Protein AF-A0A0W0GDR1-F1 (afdb_monomer)

Foldseek 3Di:
DDPPPPPVDQQDDDVVLVVLLQDDQPVDVDLDLVSVVSLVVSLVSLVVLLVCQPPDDLRNLVSHLVVCVVVVSCLPRLPVSLCVLQVLVVPDVRGDDCPPPQLCDDDPVPQDGSDSCRSNSSSSVSVLSCLQSPVVSVLVSLVPDPPPRSSVSLLVVQLVRRLLVVLVVLLVVCVDPVLCVLQDDPFWDWDADSVQSKIKIWGDDPNDIFIKMWGDDSNPPNDAIDIDGDDDDPDDPLLVVLLVVLLSCQCPVRVHGNSSSSSLSVVQVVVVVVVQAQAPQSSTQADSVPRDGQPQAAPPPRHTHDPVSLVVCCVVVVACADPPPRHHSPD

Mean predicted aligned error: 7.21 Å

Secondary structure (DSSP, 8-state):
--------------HHHHHHHT------S---HHHHHHHHHHHHHHHHHHHTTTT--HHHHHHHHHHHHHTTHIIIIIHHHHHHHHTGGG-TTTS---TTS-SS---GGG--TT-SSHHHHHHHHHHHHHHHH-HHHHHHHHHS-S-HHHHHHHHHHHHHHTHHHHHHHHHHHHTSHHHHHHH-SSSEEEEEETTTTEEEEEEEETTEEEEEEEE--TTTTSSPPEEEEEE--SS-HHHHHHHHHHHHHHHHHTT--HHHHHHHHHHHHHHHHTTPPPBTTT--SS-TTT-----EE-TTT--EE-HHHHHHHHHHHT--B-TTT--BS--

pLDDT: mean 89.12, std 11.05, range [34.66, 98.56]

Sequence (331 aa):
AGVDTEDKFKAELPPELVVILQQNLNIGYSEEAEQEQPVFGYLLGWMLLFDLFIDTSLKVRSAYVDQLRNLEIISTHFIPTILGLLGVDRGIPKAFKLDVWAVEEYYVPFYEPGTSFSLRVLAGHLYYRALLTIPSIIYSWVLDCKDRQLSSAIGTYTSSYFSPVIIKAELAHVKSPEAISELADDNLTIKVASSVNEVAAAYLVDEHQLEIKIKIPNDWPLHRIEIRDVKRVGVDENRWRAWILAVQQTMWAQNGRIVDGLALFKKNVTLHFEGQVECAICYSIISVMDGSLPKKRCRTCKNRFHAACLYRWINTSHSSSCPLCRSDILH

Nearest PDB structures (foldseek):
  8aaf-assembly1_e  TM=7.241E-01  e=4.197E-19  Saccharomyces cerevisiae
  3j92-assembly1_z  TM=9.101E-01  e=1.150E-04  Homo sapiens
  2yz0-assembly1_A  TM=6.746E-01  e=5.624E-01  Saccharomyces cerevisiae
  6r8f-assembly1_G  TM=4.520E-01  e=3.817E+00  Homo sapiens

Structure (mmCIF, N/CA/C/O backbone):
data_AF-A0A0W0GDR1-F1
#
_entry.id   AF-A0A0W0GDR1-F1
#
loop_
_atom_site.group_PDB
_atom_site.id
_atom_site.type_symbol
_atom_site.label_atom_id
_atom_site.label_alt_id
_atom_site.label_comp_id
_atom_site.label_asym_id
_atom_site.label_entity_id
_atom_site.label_seq_id
_atom_site.pdbx_PDB_ins_code
_atom_site.Cartn_x
_atom_site.Cartn_y
_atom_site.Cartn_z
_atom_site.occupancy
_atom_site.B_iso_or_equiv
_atom_site.auth_seq_id
_atom_site.auth_comp_id
_atom_site.auth_asym_id
_atom_site.auth_atom_id
_atom_site.pdbx_PDB_model_num
ATOM 1 N N . ALA A 1 1 ? 25.574 9.028 36.042 1.00 34.66 1 ALA A N 1
ATOM 2 C CA . ALA A 1 1 ? 25.803 9.479 34.660 1.00 34.66 1 ALA A CA 1
ATOM 3 C C . ALA A 1 1 ? 24.811 8.738 33.782 1.00 34.66 1 ALA A C 1
ATOM 5 O O . ALA A 1 1 ? 24.962 7.536 33.604 1.00 34.66 1 ALA A O 1
ATOM 6 N N . GLY A 1 2 ? 23.722 9.403 33.388 1.00 37.50 2 GLY A N 1
ATOM 7 C CA . GLY A 1 2 ? 22.811 8.852 32.389 1.00 37.50 2 GLY A CA 1
ATOM 8 C C . GLY A 1 2 ? 23.534 8.875 31.052 1.00 37.50 2 GLY A C 1
ATOM 9 O O . GLY A 1 2 ? 24.092 9.905 30.688 1.00 37.50 2 GLY A O 1
ATOM 10 N N . VAL A 1 3 ? 23.615 7.731 30.384 1.00 36.88 3 VAL A N 1
ATOM 11 C CA . VAL A 1 3 ? 24.110 7.679 29.012 1.00 36.88 3 VAL A CA 1
ATOM 12 C C . VAL A 1 3 ? 22.972 8.201 28.143 1.00 36.88 3 VAL A C 1
ATOM 14 O O . VAL A 1 3 ? 21.966 7.510 27.971 1.00 36.88 3 VAL A O 1
ATOM 17 N N . ASP A 1 4 ? 23.113 9.436 27.662 1.00 40.75 4 ASP A N 1
ATOM 18 C CA . ASP A 1 4 ? 22.315 9.969 26.561 1.00 40.75 4 ASP A CA 1
ATOM 19 C C . ASP A 1 4 ? 22.485 9.024 25.369 1.00 40.75 4 ASP A C 1
ATOM 21 O O . ASP A 1 4 ? 23.504 9.016 24.687 1.00 40.75 4 ASP A O 1
ATOM 25 N N . THR A 1 5 ? 21.488 8.175 25.146 1.00 45.16 5 THR A N 1
ATOM 26 C CA . THR A 1 5 ? 21.379 7.315 23.961 1.00 45.16 5 THR A CA 1
ATOM 27 C C . THR A 1 5 ? 20.474 7.988 22.929 1.00 45.16 5 THR A C 1
ATOM 29 O O . THR A 1 5 ? 19.572 7.374 22.368 1.00 45.16 5 THR A O 1
ATOM 32 N N . GLU A 1 6 ? 20.708 9.280 22.678 1.00 45.03 6 GLU A N 1
ATOM 33 C CA . GLU A 1 6 ? 20.099 10.034 21.575 1.00 45.03 6 GLU A CA 1
ATOM 34 C C . GLU A 1 6 ? 21.080 10.237 20.411 1.00 45.03 6 GLU A C 1
ATOM 36 O O . GLU A 1 6 ? 21.079 11.279 19.752 1.00 45.03 6 GLU A O 1
ATOM 41 N N . ASP A 1 7 ? 21.877 9.224 20.070 1.00 46.00 7 ASP A N 1
ATOM 42 C CA . ASP A 1 7 ? 22.363 9.168 18.694 1.00 46.00 7 ASP A CA 1
ATOM 43 C C . ASP A 1 7 ? 21.137 8.958 17.800 1.00 46.00 7 ASP A C 1
ATOM 45 O O . ASP A 1 7 ? 20.547 7.874 17.731 1.00 46.00 7 ASP A O 1
ATOM 49 N N . LYS A 1 8 ? 20.692 10.043 17.155 1.00 60.47 8 LYS A N 1
ATOM 50 C CA . LYS A 1 8 ? 19.63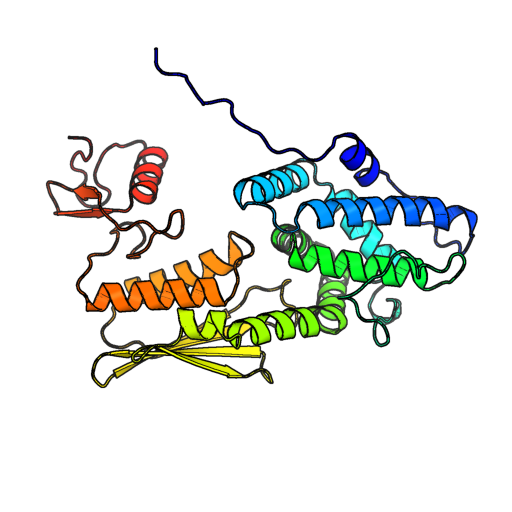7 10.032 16.139 1.00 60.47 8 LYS A CA 1
ATOM 51 C C . LYS A 1 8 ? 20.128 9.201 14.960 1.00 60.47 8 LYS A C 1
ATOM 53 O O . LYS A 1 8 ? 20.607 9.739 13.968 1.00 60.47 8 LYS A O 1
ATOM 58 N N . PHE A 1 9 ? 19.993 7.883 15.067 1.00 69.12 9 PHE A N 1
ATOM 59 C CA . PHE A 1 9 ? 20.222 6.973 13.959 1.00 69.12 9 PHE A CA 1
ATOM 60 C C . PHE A 1 9 ? 19.295 7.377 12.811 1.00 69.12 9 PHE A C 1
ATOM 62 O O . PHE A 1 9 ? 18.070 7.210 12.893 1.00 69.12 9 PHE A O 1
ATOM 69 N N . LYS A 1 10 ? 19.893 7.959 11.773 1.00 79.00 10 LYS A N 1
ATOM 70 C CA . LYS A 1 10 ? 19.235 8.324 10.528 1.00 79.00 10 LYS A CA 1
ATOM 71 C C . LYS A 1 10 ? 19.599 7.250 9.518 1.00 79.00 10 LYS A C 1
ATOM 73 O O . LYS A 1 10 ? 20.745 7.158 9.094 1.00 79.00 10 LYS A O 1
ATOM 78 N N . ALA A 1 11 ? 18.637 6.393 9.203 1.00 89.06 11 ALA A N 1
ATOM 79 C CA . ALA A 1 11 ? 18.841 5.404 8.164 1.00 89.06 11 ALA A CA 1
ATOM 80 C C . ALA A 1 11 ? 18.825 6.110 6.805 1.00 89.06 11 ALA A C 1
ATOM 82 O O . ALA A 1 11 ? 17.851 6.786 6.478 1.00 89.06 11 ALA A O 1
ATOM 83 N N . GLU A 1 12 ? 19.900 5.965 6.041 1.00 93.81 12 GLU A N 1
ATOM 84 C CA . GLU A 1 12 ? 20.046 6.544 4.707 1.00 93.81 12 GLU A CA 1
ATOM 85 C C . GLU A 1 12 ? 20.428 5.447 3.711 1.00 93.81 12 GLU A C 1
ATOM 87 O O . GLU A 1 12 ? 21.040 4.438 4.073 1.00 93.81 12 GLU A O 1
ATOM 92 N N . LEU A 1 13 ? 20.013 5.628 2.461 1.00 95.19 13 LEU A N 1
ATOM 93 C CA . LEU A 1 13 ? 20.427 4.794 1.343 1.00 95.19 13 LEU A CA 1
ATOM 94 C C . LEU A 1 13 ? 21.937 4.956 1.105 1.00 95.19 13 LEU A C 1
ATOM 96 O O . LEU A 1 13 ? 22.440 6.078 1.233 1.00 95.19 13 LEU A O 1
ATOM 100 N N . PRO A 1 14 ? 22.653 3.885 0.710 1.00 95.81 14 PRO A N 1
ATOM 101 C CA . PRO A 1 14 ? 24.064 3.978 0.351 1.00 95.81 14 PRO A CA 1
ATOM 102 C C . PRO A 1 14 ? 24.299 5.059 -0.721 1.00 95.81 14 PRO A C 1
ATOM 104 O O . PRO A 1 14 ? 23.586 5.068 -1.731 1.00 95.81 14 PRO A O 1
ATOM 107 N N . PRO A 1 15 ? 25.268 5.974 -0.541 1.00 95.19 15 PRO A N 1
ATOM 108 C CA . PRO A 1 15 ? 25.456 7.105 -1.447 1.00 95.19 15 PRO A CA 1
ATOM 109 C C . PRO A 1 15 ? 25.828 6.662 -2.866 1.00 95.19 15 PRO A C 1
ATOM 111 O O . PRO A 1 15 ? 25.359 7.255 -3.834 1.00 95.19 15 PRO A O 1
ATOM 114 N N . GLU A 1 16 ? 26.596 5.584 -3.012 1.00 96.00 16 GLU A N 1
ATOM 115 C CA . GLU A 1 16 ? 26.957 5.010 -4.311 1.00 96.00 16 GLU A CA 1
ATOM 116 C C . GLU A 1 16 ? 25.717 4.516 -5.061 1.00 96.00 16 GLU A C 1
ATOM 118 O O . GLU A 1 16 ? 25.590 4.727 -6.267 1.00 96.00 16 GLU A O 1
ATOM 123 N N . LEU A 1 17 ? 24.768 3.911 -4.337 1.00 96.81 17 LEU A N 1
ATOM 124 C CA . LEU A 1 17 ? 23.496 3.486 -4.910 1.00 96.81 17 LEU A CA 1
ATOM 125 C C . LEU A 1 17 ? 22.688 4.700 -5.371 1.00 96.81 17 LEU A C 1
ATOM 127 O O . LEU A 1 17 ? 22.186 4.701 -6.489 1.00 96.81 17 LEU A O 1
ATOM 131 N N . VAL A 1 18 ? 22.607 5.758 -4.559 1.00 96.44 18 VAL A N 1
ATOM 132 C CA . VAL A 1 18 ? 21.905 6.997 -4.935 1.00 96.44 18 VAL A CA 1
ATOM 133 C C . VAL A 1 18 ? 22.470 7.585 -6.232 1.00 96.44 18 VAL A C 1
ATOM 135 O O . VAL A 1 18 ? 21.692 7.944 -7.115 1.00 96.44 18 VAL A O 1
ATOM 138 N N . VAL A 1 19 ? 23.799 7.608 -6.392 1.00 95.75 19 VAL A N 1
ATOM 139 C CA . VAL A 1 19 ? 24.446 8.070 -7.632 1.00 95.75 19 VAL A CA 1
ATOM 140 C C . VAL A 1 19 ? 24.027 7.222 -8.835 1.00 95.75 19 VAL A C 1
ATOM 142 O O . VAL A 1 19 ? 23.734 7.783 -9.889 1.00 95.75 19 VAL A O 1
ATOM 145 N N . ILE A 1 20 ? 23.959 5.892 -8.697 1.00 95.31 20 ILE A N 1
ATOM 146 C CA . ILE A 1 20 ? 23.496 4.996 -9.773 1.00 95.31 20 ILE A CA 1
ATOM 147 C C . ILE A 1 20 ? 22.037 5.296 -10.141 1.00 95.31 20 ILE A C 1
ATOM 149 O O . ILE A 1 20 ? 21.714 5.433 -11.319 1.00 95.31 20 ILE A O 1
ATOM 153 N N . LEU A 1 21 ? 21.156 5.449 -9.150 1.00 95.69 21 LEU A N 1
ATOM 154 C CA . LEU A 1 21 ? 19.720 5.664 -9.370 1.00 95.69 21 LEU A CA 1
ATOM 155 C C . LEU A 1 21 ? 19.399 7.009 -10.044 1.00 95.69 21 LEU A C 1
ATOM 157 O O . LEU A 1 21 ? 18.357 7.140 -10.688 1.00 95.69 21 LEU A O 1
ATOM 161 N N . GLN A 1 22 ? 20.292 7.993 -9.912 1.00 95.06 22 GLN A N 1
ATOM 162 C CA . GLN A 1 22 ? 20.177 9.324 -10.517 1.00 95.06 22 GLN A CA 1
ATOM 163 C C . GLN A 1 22 ? 20.790 9.426 -11.922 1.00 95.06 22 GLN A C 1
ATOM 165 O O . GLN A 1 22 ? 20.798 10.504 -12.523 1.00 95.06 22 GLN A O 1
ATOM 170 N N . GLN A 1 23 ? 21.311 8.327 -12.469 1.00 89.81 23 GLN A N 1
ATOM 171 C CA . GLN A 1 23 ? 21.821 8.320 -13.835 1.00 89.81 23 GLN A CA 1
ATOM 172 C C . GLN A 1 23 ? 20.689 8.576 -14.836 1.00 89.81 23 GLN A C 1
ATOM 174 O O . GLN A 1 23 ? 19.632 7.946 -14.793 1.00 89.81 23 GLN A O 1
ATOM 179 N N . ASN A 1 24 ? 20.933 9.491 -15.775 1.00 80.50 24 ASN A N 1
ATOM 180 C CA . ASN A 1 24 ? 20.057 9.704 -16.919 1.00 80.50 24 ASN A CA 1
ATOM 181 C C . ASN A 1 24 ? 20.526 8.807 -18.057 1.00 80.50 24 ASN A C 1
ATOM 183 O O . ASN A 1 24 ? 21.509 9.107 -18.735 1.00 80.50 24 ASN A O 1
ATOM 187 N N . LEU A 1 25 ? 19.824 7.698 -18.255 1.00 75.19 25 LEU A N 1
ATOM 188 C CA . LEU A 1 25 ? 20.061 6.845 -19.405 1.00 75.19 25 LEU A CA 1
ATOM 189 C C . LEU A 1 25 ? 19.409 7.475 -20.629 1.00 75.19 25 LEU A C 1
ATOM 191 O O . LEU A 1 25 ? 18.211 7.758 -20.634 1.00 75.19 25 LEU A O 1
ATOM 195 N N . ASN A 1 26 ? 20.195 7.672 -21.685 1.00 66.62 26 ASN A N 1
ATOM 196 C CA . ASN A 1 26 ? 19.631 7.939 -22.996 1.00 66.62 26 ASN A CA 1
ATOM 197 C C . ASN A 1 26 ? 19.077 6.614 -23.518 1.00 66.62 26 ASN A C 1
ATOM 199 O O . ASN A 1 26 ? 19.798 5.844 -24.145 1.00 66.62 26 ASN A O 1
ATOM 203 N N . ILE A 1 27 ? 17.819 6.324 -23.191 1.00 64.06 27 ILE A N 1
ATOM 204 C CA . ILE A 1 27 ? 17.091 5.173 -23.727 1.00 64.06 27 ILE A CA 1
ATOM 205 C C . ILE A 1 27 ? 16.712 5.544 -25.165 1.00 64.06 27 ILE A C 1
ATOM 207 O O . ILE A 1 27 ? 15.558 5.835 -25.484 1.00 64.06 27 ILE A O 1
ATOM 211 N N . GLY A 1 28 ? 17.728 5.644 -26.023 1.00 54.16 28 GLY A N 1
ATOM 212 C CA . GLY A 1 28 ? 17.543 5.746 -27.455 1.00 54.16 28 GLY A CA 1
ATOM 213 C C . GLY A 1 28 ? 16.800 4.499 -27.906 1.00 54.16 28 GLY A C 1
ATOM 214 O O . GLY A 1 28 ? 17.076 3.392 -27.459 1.00 54.16 28 GLY A O 1
ATOM 215 N N . TYR A 1 29 ? 15.817 4.663 -28.782 1.00 51.50 29 TYR A N 1
ATOM 216 C CA . TYR A 1 29 ? 15.018 3.547 -29.292 1.00 51.50 29 TYR A CA 1
ATOM 217 C C . TYR A 1 29 ? 15.816 2.581 -30.191 1.00 51.50 29 TYR A C 1
ATOM 219 O O . TYR A 1 29 ? 15.197 1.760 -30.868 1.00 51.50 29 TYR A O 1
ATOM 227 N N . SER A 1 30 ? 17.147 2.703 -30.264 1.00 47.81 30 SER A N 1
ATOM 228 C CA . SER A 1 30 ? 17.973 1.813 -31.066 1.00 47.81 30 SER A CA 1
ATOM 229 C C . SER A 1 30 ? 18.121 0.476 -30.344 1.00 47.81 30 SER A C 1
ATOM 231 O O . SER A 1 30 ? 18.534 0.401 -29.192 1.00 47.81 30 SER A O 1
ATOM 233 N N . GLU A 1 31 ? 17.772 -0.602 -31.044 1.00 50.09 31 GLU A N 1
ATOM 234 C CA . GLU A 1 31 ? 17.992 -2.003 -30.653 1.00 50.09 31 GLU A CA 1
ATOM 235 C C . GLU A 1 31 ? 19.491 -2.369 -30.695 1.00 50.09 31 GLU A C 1
ATOM 237 O O . GLU A 1 31 ? 19.881 -3.472 -31.071 1.00 50.09 31 GLU A O 1
ATOM 242 N N . GLU A 1 32 ? 20.359 -1.411 -30.384 1.00 55.34 32 GLU A N 1
ATOM 243 C CA . GLU A 1 32 ? 21.800 -1.579 -30.412 1.00 55.34 32 GLU A CA 1
ATOM 244 C C . GLU A 1 32 ? 22.239 -2.195 -29.086 1.00 55.34 32 GLU A C 1
ATOM 246 O O . GLU A 1 32 ? 22.087 -1.598 -28.018 1.00 55.34 32 GLU A O 1
ATOM 251 N N . ALA A 1 33 ? 22.829 -3.389 -29.164 1.00 57.94 33 ALA A N 1
ATOM 252 C CA . ALA A 1 33 ? 23.337 -4.146 -28.018 1.00 57.94 33 ALA A CA 1
ATOM 253 C C . ALA A 1 33 ? 24.298 -3.339 -27.113 1.00 57.94 33 ALA A C 1
ATOM 255 O O . ALA A 1 33 ? 24.448 -3.649 -25.932 1.00 57.94 33 ALA A O 1
ATOM 256 N N . GLU A 1 34 ? 24.925 -2.277 -27.635 1.00 59.19 34 GLU A N 1
ATOM 257 C CA . GLU A 1 34 ? 25.829 -1.391 -26.890 1.00 59.19 34 GLU A CA 1
ATOM 258 C C . GLU A 1 34 ? 25.114 -0.535 -25.828 1.00 59.19 34 GLU A C 1
ATOM 260 O O . GLU A 1 34 ? 25.715 -0.207 -24.804 1.00 59.19 34 GLU A O 1
ATOM 265 N N . GLN A 1 35 ? 23.828 -0.211 -26.013 1.00 70.56 35 GLN A N 1
ATOM 266 C CA . GLN A 1 35 ? 23.042 0.548 -25.025 1.00 70.56 35 GLN A CA 1
ATOM 267 C C . GLN A 1 35 ? 22.390 -0.354 -23.968 1.00 70.56 35 GLN A C 1
ATOM 269 O O . GLN A 1 35 ? 21.931 0.132 -22.935 1.00 70.56 35 GLN A O 1
ATOM 274 N N . GLU A 1 36 ? 22.379 -1.670 -24.179 1.00 79.81 36 GLU A N 1
ATOM 275 C CA . GLU A 1 36 ? 21.681 -2.617 -23.311 1.00 79.81 36 GLU A CA 1
ATOM 276 C C . GLU A 1 36 ? 22.390 -2.821 -21.964 1.00 79.81 36 GLU A C 1
ATOM 278 O O . GLU A 1 36 ? 21.747 -2.795 -20.914 1.00 79.81 36 GLU A O 1
ATOM 283 N N . GLN A 1 37 ? 23.719 -2.979 -21.967 1.00 84.19 37 GLN A N 1
ATOM 284 C CA . GLN A 1 37 ? 24.482 -3.255 -20.742 1.00 84.19 37 GLN A CA 1
ATOM 285 C C . GLN A 1 37 ? 24.398 -2.126 -19.696 1.00 84.19 37 GLN A C 1
ATOM 287 O O . GLN A 1 37 ? 24.152 -2.437 -18.525 1.00 84.19 37 GLN A O 1
ATOM 292 N N . PRO A 1 38 ? 24.545 -0.831 -20.058 1.00 88.12 38 PRO A N 1
ATOM 293 C CA . PRO A 1 38 ? 24.356 0.263 -19.104 1.00 88.12 38 PRO A CA 1
ATOM 294 C C . PRO A 1 38 ? 22.939 0.304 -18.521 1.00 88.12 38 PRO A C 1
ATOM 296 O O . PRO A 1 38 ? 22.773 0.530 -17.322 1.00 88.12 38 PRO A O 1
ATOM 299 N N . VAL A 1 39 ? 21.917 0.037 -19.346 1.00 90.94 39 VAL A N 1
ATOM 300 C CA . VAL A 1 39 ? 20.517 0.004 -18.898 1.00 90.94 39 VAL A CA 1
ATOM 301 C C . VAL A 1 39 ? 20.292 -1.164 -17.942 1.00 90.94 39 VAL A C 1
ATOM 303 O O . VAL A 1 39 ? 19.697 -0.978 -16.884 1.00 90.94 39 VAL A O 1
ATOM 306 N N . PHE A 1 40 ? 20.809 -2.353 -18.253 1.00 93.38 40 PHE A N 1
ATOM 307 C CA . PHE A 1 40 ? 20.710 -3.507 -17.365 1.00 93.38 40 PHE A CA 1
ATOM 308 C C . PHE A 1 40 ? 21.355 -3.232 -16.000 1.00 93.38 40 PHE A C 1
ATOM 310 O O . PHE A 1 40 ? 20.712 -3.431 -14.970 1.00 93.38 40 PHE A O 1
ATOM 317 N N . GLY A 1 41 ? 22.580 -2.694 -15.976 1.00 93.62 41 GLY A N 1
ATOM 318 C CA . GLY A 1 41 ? 23.269 -2.328 -14.733 1.00 93.62 41 GLY A CA 1
ATOM 319 C C . GLY A 1 41 ? 22.495 -1.306 -13.893 1.00 93.62 41 GLY A C 1
ATOM 320 O O . GLY A 1 41 ? 22.382 -1.453 -12.676 1.00 93.62 41 GLY A O 1
ATOM 321 N N . TYR A 1 42 ? 21.889 -0.311 -14.538 1.00 94.56 42 TYR A N 1
ATOM 322 C CA . TYR A 1 42 ? 21.012 0.657 -13.879 1.00 94.56 42 TYR A CA 1
ATOM 323 C C . TYR A 1 42 ? 19.751 0.015 -13.280 1.00 94.56 42 TYR A C 1
ATOM 325 O O . TYR A 1 42 ? 19.394 0.294 -12.134 1.00 94.56 42 TYR A O 1
ATOM 333 N N . LEU A 1 43 ? 19.089 -0.883 -14.019 1.00 96.31 43 LEU A N 1
ATOM 334 C CA . LEU A 1 43 ? 17.918 -1.616 -13.529 1.00 96.31 43 LEU A CA 1
ATOM 335 C C . LEU A 1 43 ? 18.270 -2.537 -12.347 1.00 96.31 43 LEU A C 1
ATOM 337 O O . LEU A 1 43 ? 17.472 -2.669 -11.419 1.00 96.31 43 LEU A O 1
ATOM 341 N N . LEU A 1 44 ? 19.478 -3.111 -12.312 1.00 97.06 44 LEU A N 1
ATOM 342 C CA . LEU A 1 44 ? 19.973 -3.832 -11.132 1.00 97.06 44 LEU A CA 1
ATOM 343 C C . LEU A 1 44 ? 20.145 -2.912 -9.914 1.00 97.06 44 LEU A C 1
ATOM 345 O O . LEU A 1 44 ? 19.875 -3.341 -8.795 1.00 97.06 44 LEU A O 1
ATOM 349 N N . GLY A 1 45 ? 20.512 -1.642 -10.111 1.00 97.44 45 GLY A N 1
ATOM 350 C CA . GLY A 1 45 ? 20.499 -0.636 -9.044 1.00 97.44 45 GLY A CA 1
ATOM 351 C C . GLY A 1 45 ? 19.111 -0.482 -8.411 1.00 97.44 45 GLY A C 1
ATOM 352 O O . GLY A 1 45 ? 18.975 -0.497 -7.188 1.00 97.44 45 GLY A O 1
ATOM 353 N N . TRP A 1 46 ? 18.055 -0.426 -9.225 1.00 97.81 46 TRP A N 1
ATOM 354 C CA . TRP A 1 46 ? 16.676 -0.405 -8.720 1.00 97.81 46 TRP A CA 1
ATOM 355 C C . TRP A 1 46 ? 16.283 -1.692 -7.997 1.00 97.81 46 TRP A C 1
ATOM 357 O O . TRP A 1 46 ? 15.587 -1.628 -6.984 1.00 97.81 46 TRP A O 1
ATOM 367 N N . MET A 1 47 ? 16.758 -2.847 -8.471 1.00 97.44 47 MET A N 1
ATOM 368 C CA . MET A 1 47 ? 16.554 -4.119 -7.774 1.00 97.44 47 MET A CA 1
ATOM 369 C C . MET A 1 47 ? 17.152 -4.068 -6.364 1.00 97.44 47 MET A C 1
ATOM 371 O O . MET A 1 47 ? 16.445 -4.323 -5.392 1.00 97.44 47 MET A O 1
ATOM 375 N N . LEU A 1 48 ? 18.413 -3.631 -6.250 1.00 97.50 48 LEU A N 1
ATOM 376 C CA . LEU A 1 48 ? 19.099 -3.471 -4.966 1.00 97.50 48 LEU A CA 1
ATOM 377 C C . LEU A 1 48 ? 18.362 -2.496 -4.049 1.00 97.50 48 LEU A C 1
ATOM 379 O O . LEU A 1 48 ? 18.193 -2.785 -2.867 1.00 97.50 48 LEU A O 1
ATOM 383 N N . LEU A 1 49 ? 17.882 -1.364 -4.581 1.00 97.62 49 LEU A N 1
ATOM 384 C CA . LEU A 1 49 ? 17.070 -0.431 -3.802 1.00 97.62 49 LEU A CA 1
ATOM 385 C C . LEU A 1 49 ? 15.862 -1.141 -3.200 1.00 97.62 49 LEU A C 1
ATOM 387 O O . LEU A 1 49 ? 15.626 -1.010 -2.004 1.00 97.62 49 LEU A O 1
ATOM 391 N N . PHE A 1 50 ? 15.083 -1.863 -4.004 1.00 96.75 50 PHE A N 1
ATOM 392 C CA . PHE A 1 50 ? 13.899 -2.531 -3.483 1.00 96.75 50 PHE A CA 1
ATOM 393 C C . PHE A 1 50 ? 14.258 -3.668 -2.522 1.00 96.75 50 PHE A C 1
ATOM 395 O O . PHE A 1 50 ? 13.463 -3.954 -1.624 1.00 96.75 50 PHE A O 1
ATOM 402 N N . ASP A 1 51 ? 15.407 -4.329 -2.683 1.00 95.94 51 ASP A N 1
ATOM 403 C CA . ASP A 1 51 ? 15.869 -5.388 -1.777 1.00 95.94 51 ASP A CA 1
ATOM 404 C C . ASP A 1 51 ? 16.207 -4.841 -0.387 1.00 95.94 51 ASP A C 1
ATOM 406 O O . ASP A 1 51 ? 15.920 -5.495 0.613 1.00 95.94 51 ASP A O 1
ATOM 410 N N . LEU A 1 52 ? 16.676 -3.590 -0.293 1.00 95.62 52 LEU A N 1
ATOM 411 C CA . LEU A 1 52 ? 16.873 -2.902 0.991 1.00 95.62 52 LEU A CA 1
ATOM 412 C C . LEU A 1 52 ? 15.577 -2.710 1.797 1.00 95.62 52 LEU A C 1
ATOM 414 O O . LEU A 1 52 ? 15.661 -2.398 2.983 1.00 95.62 52 LEU A O 1
ATOM 418 N N . PHE A 1 53 ? 14.400 -2.870 1.177 1.00 93.56 53 PHE A N 1
ATOM 419 C CA . PHE A 1 53 ? 13.088 -2.794 1.835 1.00 93.56 53 PHE A CA 1
ATOM 420 C C . PHE A 1 53 ? 12.551 -4.148 2.337 1.00 93.56 53 PHE A C 1
ATOM 422 O O . PHE A 1 53 ? 11.480 -4.183 2.968 1.00 93.56 53 PHE A O 1
ATOM 429 N N . ILE A 1 54 ? 13.237 -5.252 2.030 1.00 92.12 54 ILE A N 1
ATOM 430 C CA . ILE A 1 54 ? 12.885 -6.591 2.511 1.00 92.12 54 ILE A CA 1
ATOM 431 C C . ILE A 1 54 ? 13.224 -6.675 4.005 1.00 92.12 54 ILE A C 1
ATOM 433 O O . ILE A 1 54 ? 14.300 -6.259 4.427 1.00 92.12 54 ILE A O 1
ATOM 437 N N . ASP A 1 55 ? 12.269 -7.150 4.810 1.00 88.44 55 ASP A N 1
ATOM 438 C CA . ASP A 1 55 ? 12.379 -7.339 6.269 1.00 88.44 55 ASP A CA 1
ATOM 439 C C . ASP A 1 55 ? 12.857 -6.114 7.072 1.00 88.44 55 ASP A C 1
ATOM 441 O O . ASP A 1 55 ? 13.304 -6.200 8.218 1.00 88.44 55 ASP A O 1
ATOM 445 N N . THR A 1 56 ? 12.726 -4.925 6.490 1.00 88.50 56 THR A N 1
ATOM 446 C CA . THR A 1 56 ? 13.169 -3.676 7.099 1.00 88.50 56 THR A CA 1
ATOM 447 C C . THR A 1 56 ? 12.165 -3.165 8.124 1.00 88.50 56 THR A C 1
ATOM 449 O O . THR A 1 56 ? 10.965 -3.072 7.845 1.00 88.50 56 THR A O 1
ATOM 452 N N . SER A 1 57 ? 12.660 -2.712 9.280 1.00 88.88 57 SER A N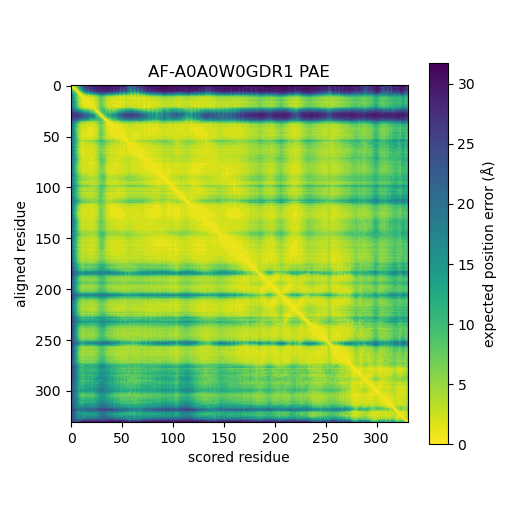 1
ATOM 453 C CA . SER A 1 57 ? 11.821 -2.039 10.280 1.00 88.88 57 SER A CA 1
ATOM 454 C C . SER A 1 57 ? 11.074 -0.831 9.697 1.00 88.88 57 SER A C 1
ATOM 456 O O . SER A 1 57 ? 11.589 -0.122 8.826 1.00 88.88 57 SER A O 1
ATOM 458 N N . LEU A 1 58 ? 9.888 -0.536 10.241 1.00 83.44 58 LEU A N 1
ATOM 459 C CA . LEU A 1 58 ? 9.069 0.607 9.822 1.00 83.44 58 LEU A CA 1
ATOM 460 C C . LEU A 1 58 ? 9.848 1.933 9.855 1.00 83.44 58 LEU A C 1
ATOM 462 O O . LEU A 1 58 ? 9.732 2.735 8.936 1.00 83.44 58 LEU A O 1
ATOM 466 N N . LYS A 1 59 ? 10.692 2.147 10.876 1.00 86.31 59 LYS A N 1
ATOM 467 C CA . LYS A 1 59 ? 11.500 3.371 11.016 1.00 86.31 59 LYS A CA 1
ATOM 468 C C . LYS A 1 59 ? 12.484 3.549 9.855 1.00 86.31 59 LYS A C 1
ATOM 470 O O . LYS A 1 59 ? 12.610 4.652 9.331 1.00 86.31 59 LYS A O 1
ATOM 475 N N . VAL A 1 60 ? 13.171 2.476 9.461 1.00 91.19 60 VAL A N 1
ATOM 476 C CA . VAL A 1 60 ? 14.134 2.502 8.348 1.00 91.19 60 VAL A CA 1
ATOM 477 C C . VAL A 1 60 ? 13.402 2.646 7.014 1.00 91.19 60 VAL A C 1
ATOM 479 O O . VAL A 1 60 ? 13.778 3.490 6.208 1.00 91.19 60 VAL A O 1
ATOM 482 N N . ARG A 1 61 ? 12.302 1.905 6.819 1.00 91.12 61 ARG A N 1
ATOM 483 C CA . ARG A 1 61 ? 11.441 2.019 5.632 1.00 91.12 61 ARG A CA 1
ATOM 484 C C . ARG A 1 61 ? 10.959 3.458 5.431 1.00 91.12 61 ARG A C 1
ATOM 486 O O . ARG A 1 61 ? 11.106 3.986 4.334 1.00 91.12 61 ARG A O 1
ATOM 493 N N . SER A 1 62 ? 10.439 4.106 6.476 1.00 88.94 62 SER A N 1
ATOM 494 C CA . SER A 1 62 ? 10.010 5.509 6.401 1.00 88.94 62 SER A CA 1
ATOM 495 C C . SER A 1 62 ? 11.163 6.442 6.038 1.00 88.94 62 SER A C 1
ATOM 497 O O . SER A 1 62 ? 11.000 7.280 5.160 1.00 88.94 62 SER A O 1
ATOM 499 N N . ALA A 1 63 ? 12.346 6.254 6.633 1.00 92.00 63 ALA A N 1
ATOM 500 C CA . ALA A 1 63 ? 13.513 7.076 6.320 1.00 92.00 63 ALA A CA 1
ATOM 501 C C . ALA A 1 63 ? 13.953 6.947 4.848 1.00 92.00 63 ALA A C 1
ATOM 503 O O . ALA A 1 63 ? 14.234 7.958 4.205 1.00 92.00 63 ALA A O 1
ATOM 504 N N . TYR A 1 64 ? 13.939 5.734 4.283 1.00 94.31 64 TYR A N 1
ATOM 505 C CA . TYR A 1 64 ? 14.224 5.520 2.860 1.00 94.31 64 TYR A CA 1
ATOM 506 C C . TYR A 1 64 ? 13.160 6.147 1.953 1.00 94.31 64 TYR A C 1
ATOM 508 O O . TYR A 1 64 ? 13.510 6.814 0.983 1.00 94.31 64 TYR A O 1
ATOM 516 N N . VAL A 1 65 ? 11.868 5.988 2.267 1.00 92.25 65 VAL A N 1
ATOM 517 C CA . VAL A 1 65 ? 10.774 6.627 1.507 1.00 92.25 65 VAL A CA 1
ATOM 518 C C . VAL A 1 65 ? 10.900 8.149 1.534 1.00 92.25 65 VAL A C 1
ATOM 520 O O . VAL A 1 65 ? 10.743 8.789 0.494 1.00 92.25 65 VAL A O 1
ATOM 523 N N . ASP A 1 66 ? 11.208 8.726 2.694 1.00 91.94 66 ASP A N 1
ATOM 524 C CA . ASP A 1 66 ? 11.398 10.167 2.848 1.00 91.94 66 ASP A CA 1
ATOM 525 C C . ASP A 1 66 ? 12.605 10.653 2.042 1.00 91.94 66 ASP A C 1
ATOM 527 O O . ASP A 1 66 ? 12.514 11.664 1.349 1.00 91.94 66 ASP A O 1
ATOM 531 N N . GLN A 1 67 ? 13.718 9.915 2.057 1.00 95.19 67 GLN A N 1
ATOM 532 C CA . GLN A 1 67 ? 14.887 10.239 1.240 1.00 95.19 67 GLN A CA 1
ATOM 533 C C . GLN A 1 67 ? 14.573 10.176 -0.262 1.00 95.19 67 GLN A C 1
ATOM 535 O O . GLN A 1 67 ? 14.888 11.121 -0.983 1.00 95.19 67 GLN A O 1
ATOM 540 N N . LEU A 1 68 ? 13.909 9.112 -0.732 1.00 94.94 68 LEU A N 1
ATOM 541 C CA . LEU A 1 68 ? 13.489 8.968 -2.132 1.00 94.94 68 LEU A CA 1
ATOM 542 C C . LEU A 1 68 ? 12.554 10.099 -2.573 1.00 94.94 68 LEU A C 1
ATOM 544 O O . LEU A 1 68 ? 12.669 10.586 -3.697 1.00 94.94 68 LEU A O 1
ATOM 548 N N . ARG A 1 69 ? 11.644 10.524 -1.688 1.00 92.81 69 ARG A N 1
ATOM 549 C CA . ARG A 1 69 ? 10.719 11.636 -1.932 1.00 92.81 69 ARG A CA 1
ATOM 550 C C . ARG A 1 69 ? 11.454 12.972 -2.002 1.00 92.81 69 ARG A C 1
ATOM 552 O O . ARG A 1 69 ? 11.229 13.718 -2.944 1.00 92.81 69 ARG A O 1
ATOM 559 N N . ASN A 1 70 ? 12.337 13.254 -1.045 1.00 94.31 70 ASN A N 1
ATOM 560 C CA . ASN A 1 70 ? 13.081 14.516 -0.973 1.00 94.31 70 ASN A CA 1
ATOM 561 C C . ASN A 1 70 ? 14.041 14.707 -2.152 1.00 94.31 70 ASN A C 1
ATOM 563 O O . ASN A 1 70 ? 14.278 15.834 -2.571 1.00 94.31 70 ASN A O 1
ATOM 567 N N . LEU A 1 71 ? 14.607 13.613 -2.664 1.00 95.50 71 LEU A N 1
ATOM 568 C CA . LEU A 1 71 ? 15.496 13.630 -3.826 1.00 95.50 71 LEU A CA 1
ATOM 569 C C . LEU A 1 71 ? 14.742 13.517 -5.163 1.00 95.50 71 LEU A C 1
ATOM 571 O O . LEU A 1 71 ? 15.378 13.533 -6.211 1.00 95.50 71 LEU A O 1
ATOM 575 N N . GLU A 1 72 ? 13.417 13.339 -5.129 1.00 94.75 72 GLU A N 1
ATOM 576 C CA . GLU A 1 72 ? 12.528 13.165 -6.289 1.00 94.75 72 GLU A CA 1
ATOM 577 C C . GLU A 1 72 ? 12.918 12.030 -7.262 1.00 94.75 72 GLU A C 1
ATOM 579 O O . GLU A 1 72 ? 12.366 11.938 -8.358 1.00 94.75 72 GLU A O 1
ATOM 584 N N . ILE A 1 73 ? 13.797 11.104 -6.850 1.00 94.69 73 ILE A N 1
ATOM 585 C CA . ILE A 1 73 ? 14.460 10.128 -7.742 1.00 94.69 73 ILE A CA 1
ATOM 586 C C . ILE A 1 73 ? 13.446 9.227 -8.460 1.00 94.69 73 ILE A C 1
ATOM 588 O O . ILE A 1 73 ? 13.618 8.870 -9.627 1.00 94.69 73 ILE A O 1
ATOM 592 N N . ILE A 1 74 ? 12.357 8.868 -7.777 1.00 95.12 74 ILE A N 1
ATOM 593 C CA . ILE A 1 74 ? 11.303 8.031 -8.360 1.00 95.12 74 ILE A CA 1
ATOM 594 C C . ILE A 1 74 ? 10.596 8.757 -9.509 1.00 95.12 74 ILE A C 1
ATOM 596 O O . ILE A 1 74 ? 10.370 8.177 -10.570 1.00 95.12 74 ILE A O 1
ATOM 600 N N . SER A 1 75 ? 10.261 10.028 -9.301 1.00 93.56 75 SER A N 1
ATOM 601 C CA . SER A 1 75 ? 9.513 10.839 -10.260 1.00 93.56 75 SER A CA 1
ATOM 602 C C . SER A 1 75 ? 10.361 11.231 -11.467 1.00 93.56 75 SER A C 1
ATOM 604 O O . SER A 1 75 ? 9.836 11.286 -12.579 1.00 93.56 75 SER A O 1
ATOM 606 N N . THR A 1 76 ? 11.648 11.515 -11.251 1.00 93.12 76 THR A N 1
ATOM 607 C CA . THR A 1 76 ? 12.559 12.031 -12.280 1.00 93.12 76 THR A CA 1
ATOM 608 C C . THR A 1 76 ? 13.271 10.935 -13.063 1.00 93.12 76 THR A C 1
ATOM 610 O O . THR A 1 76 ? 13.450 11.089 -14.268 1.00 93.12 76 THR A O 1
ATOM 613 N N . HIS A 1 77 ? 13.656 9.831 -12.415 1.00 94.38 77 HIS A N 1
ATOM 614 C CA . HIS A 1 77 ? 14.494 8.801 -13.037 1.00 94.38 77 HIS A CA 1
ATOM 615 C C . HIS A 1 77 ? 13.762 7.466 -13.201 1.00 94.38 77 HIS A C 1
ATOM 617 O O . HIS A 1 77 ? 13.748 6.912 -14.301 1.00 94.38 77 HIS A O 1
ATOM 623 N N . PHE A 1 78 ? 13.109 6.960 -12.149 1.00 96.00 78 PHE A N 1
ATOM 624 C CA . PHE A 1 78 ? 12.492 5.628 -12.188 1.00 96.00 78 PHE A CA 1
ATOM 625 C C . PHE A 1 78 ? 11.295 5.557 -13.137 1.00 96.00 78 PHE A C 1
ATOM 627 O O . PHE A 1 78 ? 11.315 4.797 -14.104 1.00 96.00 78 PHE A O 1
ATOM 634 N N . ILE A 1 79 ? 10.243 6.340 -12.869 1.00 95.25 79 ILE A N 1
ATOM 635 C CA . ILE A 1 79 ? 8.973 6.222 -13.594 1.00 95.25 79 ILE A CA 1
ATOM 636 C C . ILE A 1 79 ? 9.160 6.473 -15.099 1.00 95.25 79 ILE A C 1
ATOM 638 O O . ILE A 1 79 ? 8.731 5.617 -15.873 1.00 95.25 79 ILE A O 1
ATOM 642 N N . PRO A 1 80 ? 9.829 7.553 -15.554 1.00 93.00 80 PRO A N 1
ATOM 643 C CA . PRO A 1 80 ? 10.028 7.778 -16.986 1.00 93.00 80 PRO A CA 1
ATOM 644 C C . PRO A 1 80 ? 10.782 6.631 -17.672 1.00 93.00 80 PRO A C 1
ATOM 646 O O . PRO A 1 80 ? 10.370 6.181 -18.740 1.00 93.00 80 PRO A O 1
ATOM 649 N N . THR A 1 81 ? 11.831 6.101 -17.030 1.00 93.69 81 THR A N 1
ATOM 650 C CA . THR A 1 81 ? 12.622 4.975 -17.553 1.00 93.69 81 THR A CA 1
ATOM 651 C C . THR A 1 81 ? 11.772 3.717 -17.705 1.00 93.69 81 THR A C 1
ATOM 653 O O . THR A 1 81 ? 11.740 3.105 -18.773 1.00 93.69 81 THR A O 1
ATOM 656 N N . ILE A 1 82 ? 11.045 3.342 -16.652 1.00 96.00 82 ILE A N 1
ATOM 657 C CA . ILE A 1 82 ? 10.212 2.139 -16.643 1.00 96.00 82 ILE A CA 1
ATOM 658 C C . ILE A 1 82 ? 9.076 2.249 -17.664 1.00 96.00 82 ILE A C 1
ATOM 660 O O . ILE A 1 82 ? 8.856 1.316 -18.437 1.00 96.00 82 ILE A O 1
ATOM 664 N N . LEU A 1 83 ? 8.386 3.393 -17.729 1.00 95.12 83 LEU A N 1
ATOM 665 C CA . LEU A 1 83 ? 7.307 3.601 -18.697 1.00 95.12 83 LEU A CA 1
ATOM 666 C C . LEU A 1 83 ? 7.818 3.602 -20.142 1.00 95.12 83 LEU A C 1
ATOM 668 O O . LEU A 1 83 ? 7.147 3.029 -21.000 1.00 95.12 83 LEU A O 1
ATOM 672 N N . GLY A 1 84 ? 8.998 4.174 -20.401 1.00 93.38 84 GLY A N 1
ATOM 673 C CA . GLY A 1 84 ? 9.632 4.167 -21.721 1.00 93.38 84 GLY A CA 1
ATOM 674 C C . GLY A 1 84 ? 10.037 2.762 -22.179 1.00 93.38 84 GLY A C 1
ATOM 675 O O . GLY A 1 84 ? 9.704 2.353 -23.297 1.00 93.38 84 GLY A O 1
ATOM 676 N N . LEU A 1 85 ? 10.676 1.976 -21.298 1.00 93.69 85 LEU A N 1
ATOM 677 C CA . LEU A 1 85 ? 11.050 0.579 -21.572 1.00 93.69 85 LEU A CA 1
ATOM 678 C C . LEU A 1 85 ? 9.822 -0.286 -21.885 1.00 93.69 85 LEU A C 1
ATOM 680 O O . LEU A 1 85 ? 9.825 -1.055 -22.852 1.00 93.69 85 LEU A O 1
ATOM 684 N N . LEU A 1 86 ? 8.753 -0.111 -21.104 1.00 95.62 86 LEU A N 1
ATOM 685 C CA . LEU A 1 86 ? 7.478 -0.801 -21.292 1.00 95.62 86 LEU A CA 1
ATOM 686 C C . LEU A 1 86 ? 6.639 -0.213 -22.437 1.00 95.62 86 LEU A C 1
ATOM 688 O O . LEU A 1 86 ? 5.667 -0.834 -22.855 1.00 95.62 86 LEU A O 1
ATOM 692 N N . GLY A 1 87 ? 6.994 0.960 -22.967 1.00 94.56 87 GLY A N 1
ATOM 693 C CA . GLY A 1 87 ? 6.262 1.653 -24.030 1.00 94.56 87 GLY A CA 1
ATOM 694 C C . GLY A 1 87 ? 4.874 2.159 -23.632 1.00 94.56 87 GLY A C 1
ATOM 695 O O . GLY A 1 87 ? 4.045 2.406 -24.508 1.00 94.56 87 GLY A O 1
ATOM 696 N N . VAL A 1 88 ? 4.602 2.295 -22.332 1.00 95.94 88 VAL A N 1
ATOM 697 C CA . VAL A 1 88 ? 3.313 2.775 -21.799 1.00 95.94 88 VAL A CA 1
ATOM 698 C C . VAL A 1 88 ? 3.119 4.263 -22.097 1.00 95.94 88 VAL A C 1
ATOM 700 O O . VAL A 1 88 ? 2.005 4.699 -22.383 1.00 95.94 88 VAL A O 1
ATOM 703 N N . ASP A 1 89 ? 4.217 5.017 -22.119 1.00 93.56 89 ASP A N 1
ATOM 704 C CA . ASP A 1 89 ? 4.291 6.430 -22.504 1.00 93.56 89 ASP A CA 1
ATOM 705 C C . ASP A 1 89 ? 3.803 6.713 -23.937 1.00 93.56 89 ASP A C 1
ATOM 707 O O . ASP A 1 89 ? 3.356 7.813 -24.251 1.00 93.56 89 ASP A O 1
ATOM 711 N N . ARG A 1 90 ? 3.824 5.693 -24.801 1.00 93.12 90 ARG A N 1
ATOM 712 C CA . ARG A 1 90 ? 3.371 5.745 -26.200 1.00 93.12 90 ARG A CA 1
ATOM 713 C C . ARG A 1 90 ? 1.956 5.187 -26.401 1.00 93.12 90 ARG A C 1
ATOM 715 O O . ARG A 1 90 ? 1.500 5.073 -27.543 1.00 93.12 90 ARG A O 1
ATOM 722 N N . GLY A 1 91 ? 1.267 4.854 -25.309 1.00 93.81 91 GLY A N 1
ATOM 723 C CA . GLY A 1 91 ? -0.092 4.322 -25.279 1.00 93.81 91 GLY A CA 1
ATOM 724 C C . GLY A 1 91 ? -0.174 2.791 -25.297 1.00 93.81 91 GLY A C 1
ATOM 725 O O . GLY A 1 91 ? 0.687 2.091 -25.826 1.00 93.81 91 GLY A O 1
ATOM 726 N N . ILE A 1 92 ? -1.281 2.262 -24.765 1.00 96.62 92 ILE A N 1
ATOM 727 C CA . ILE A 1 92 ? -1.542 0.817 -24.594 1.00 96.62 92 ILE A CA 1
ATOM 728 C C . ILE A 1 92 ? -1.332 -0.050 -25.852 1.00 96.62 92 ILE A C 1
ATOM 730 O O . ILE A 1 92 ? -0.839 -1.174 -25.704 1.00 96.62 92 ILE A O 1
ATOM 734 N N . PRO A 1 93 ? -1.665 0.396 -27.081 1.00 95.56 93 PRO A N 1
ATOM 735 C CA . PRO A 1 93 ? -1.407 -0.405 -28.278 1.00 95.56 93 PRO A CA 1
ATOM 736 C C . PRO A 1 93 ? 0.083 -0.648 -28.556 1.00 95.56 93 PRO A C 1
ATOM 738 O O . PRO A 1 93 ? 0.422 -1.665 -29.149 1.00 95.56 93 PRO A O 1
ATOM 741 N N . LYS A 1 94 ? 0.962 0.271 -28.133 1.00 94.06 94 LYS A N 1
ATOM 742 C CA . LYS A 1 94 ? 2.421 0.182 -28.312 1.00 94.06 94 LYS A CA 1
ATOM 743 C C . LYS A 1 94 ? 3.145 -0.368 -27.081 1.00 94.06 94 LYS A C 1
ATOM 745 O O . LYS A 1 94 ? 4.338 -0.652 -27.167 1.00 94.06 94 LYS A O 1
ATOM 750 N N . ALA A 1 95 ? 2.440 -0.507 -25.960 1.00 96.50 95 ALA A N 1
ATOM 751 C CA . ALA A 1 95 ? 2.999 -1.048 -24.734 1.00 96.50 95 ALA A CA 1
ATOM 752 C C . ALA A 1 95 ? 3.350 -2.537 -24.891 1.00 96.50 95 ALA A C 1
ATOM 754 O O . ALA A 1 95 ? 2.592 -3.310 -25.490 1.00 96.50 95 ALA A O 1
ATOM 755 N N . PHE A 1 96 ? 4.488 -2.926 -24.318 1.00 96.38 96 PHE A N 1
ATOM 756 C CA . PHE A 1 96 ? 4.944 -4.308 -24.243 1.00 96.38 96 PHE A CA 1
ATOM 757 C C . PHE A 1 96 ? 3.909 -5.174 -23.521 1.00 96.38 96 PHE A C 1
ATOM 759 O O . PHE A 1 96 ? 3.269 -4.738 -22.571 1.00 96.38 96 PHE A O 1
ATOM 766 N N . LYS A 1 97 ? 3.705 -6.399 -23.997 1.00 96.75 97 LYS A N 1
ATOM 767 C CA . LYS A 1 97 ? 2.670 -7.297 -23.484 1.00 96.75 97 LYS A CA 1
ATOM 768 C C . LYS A 1 97 ? 3.289 -8.255 -22.475 1.00 96.75 97 LYS A C 1
ATOM 770 O O . LYS A 1 97 ? 4.155 -9.051 -22.831 1.00 96.75 97 LYS A O 1
ATOM 775 N N . LEU A 1 98 ? 2.862 -8.145 -21.217 1.00 96.62 98 LEU A N 1
ATOM 776 C CA . LEU A 1 98 ? 3.362 -8.968 -20.112 1.00 96.62 98 LEU A CA 1
ATOM 777 C C . LEU A 1 98 ? 2.583 -10.284 -19.938 1.00 96.62 98 LEU A C 1
ATOM 779 O O . LEU A 1 98 ? 2.869 -11.031 -19.017 1.00 96.62 98 LEU A O 1
ATOM 783 N N . ASP A 1 99 ? 1.641 -10.600 -20.830 1.00 93.56 99 ASP A N 1
ATOM 784 C CA . ASP A 1 99 ? 0.681 -11.710 -20.712 1.00 93.56 99 ASP A CA 1
ATOM 785 C C . ASP A 1 99 ? 1.308 -13.088 -20.425 1.00 93.56 99 ASP A C 1
ATOM 787 O O . ASP A 1 99 ? 0.693 -13.918 -19.761 1.00 93.56 99 ASP A O 1
ATOM 791 N N . VAL A 1 100 ? 2.519 -13.344 -20.926 1.00 94.44 100 VAL A N 1
ATOM 792 C CA . VAL A 1 100 ? 3.233 -14.626 -20.762 1.00 94.44 100 VAL A CA 1
ATOM 793 C C . VAL A 1 100 ? 4.289 -14.601 -19.652 1.00 94.44 100 VAL A C 1
ATOM 795 O O . VAL A 1 100 ? 4.997 -15.587 -19.463 1.00 94.44 100 VAL A O 1
ATOM 798 N N . TRP A 1 101 ? 4.415 -13.485 -18.932 1.00 95.00 101 TRP A N 1
ATOM 799 C CA . TRP A 1 101 ? 5.468 -13.247 -17.949 1.00 95.00 101 TRP A CA 1
ATOM 800 C C . TRP A 1 101 ? 4.869 -13.072 -16.553 1.00 95.00 101 TRP A C 1
ATOM 802 O O . TRP A 1 101 ? 4.000 -12.228 -16.343 1.00 95.00 101 TRP A O 1
ATOM 812 N N . ALA A 1 102 ? 5.371 -13.832 -15.580 1.00 94.56 102 ALA A N 1
ATOM 813 C CA . ALA A 1 102 ? 5.099 -13.562 -14.172 1.00 94.56 102 ALA A CA 1
ATOM 814 C C . ALA A 1 102 ? 5.849 -12.285 -13.768 1.00 94.56 102 ALA A C 1
ATOM 816 O O . ALA A 1 102 ? 7.073 -12.222 -13.868 1.00 94.56 102 ALA A O 1
ATOM 817 N N . VAL A 1 103 ? 5.125 -11.248 -13.348 1.00 96.75 103 VAL A N 1
ATOM 818 C CA . VAL A 1 103 ? 5.735 -9.971 -12.933 1.00 96.75 103 VAL A CA 1
ATOM 819 C C . VAL A 1 103 ? 6.235 -10.030 -11.492 1.00 96.75 103 VAL A C 1
ATOM 821 O O . VAL A 1 103 ? 7.080 -9.233 -11.095 1.00 96.75 103 VAL A O 1
ATOM 824 N N . GLU A 1 104 ? 5.722 -10.974 -10.708 1.00 95.69 104 GLU A N 1
ATOM 825 C CA . GLU A 1 104 ? 6.019 -11.170 -9.295 1.00 95.69 104 GLU A CA 1
ATOM 826 C C . GLU A 1 104 ? 7.340 -11.893 -9.022 1.00 95.69 104 GLU A C 1
ATOM 828 O O . GLU A 1 104 ? 7.899 -11.747 -7.935 1.00 95.69 104 GLU A O 1
ATOM 833 N N . GLU A 1 105 ? 7.866 -12.614 -10.010 1.00 93.94 105 GLU A N 1
ATOM 834 C CA . GLU A 1 105 ? 9.075 -13.424 -9.898 1.00 93.94 105 GLU A CA 1
ATOM 835 C C . GLU A 1 105 ? 10.075 -13.022 -10.977 1.00 93.94 105 GLU A C 1
ATOM 837 O O . GLU A 1 105 ? 9.740 -12.906 -12.154 1.00 93.94 105 GLU A O 1
ATOM 842 N N . TYR A 1 106 ? 11.328 -12.813 -10.578 1.00 95.81 106 TYR A N 1
ATOM 843 C CA . TYR A 1 106 ? 12.399 -12.512 -11.514 1.00 95.81 106 TYR A CA 1
ATOM 844 C C . TYR A 1 106 ? 13.725 -13.073 -11.016 1.00 95.81 106 TYR A C 1
ATOM 846 O O . TYR A 1 106 ? 14.108 -12.880 -9.862 1.00 95.81 106 TYR A O 1
ATOM 854 N N . TYR A 1 107 ? 14.459 -13.724 -11.915 1.00 95.25 107 TYR A N 1
ATOM 855 C CA . TYR A 1 107 ? 15.741 -14.345 -11.615 1.00 95.25 107 TYR A CA 1
ATOM 856 C C . TYR A 1 107 ? 16.814 -13.752 -12.523 1.00 95.25 107 TYR A C 1
ATOM 858 O O . TYR A 1 107 ? 16.880 -14.058 -13.711 1.00 95.25 107 TYR A O 1
ATOM 866 N N . VAL A 1 108 ? 17.690 -12.927 -11.942 1.00 94.69 108 VAL A N 1
ATOM 867 C CA . VAL A 1 108 ? 18.818 -12.293 -12.649 1.00 94.69 108 VAL A CA 1
ATOM 868 C C . VAL A 1 108 ? 19.676 -13.290 -13.449 1.00 94.69 108 VAL A C 1
ATOM 870 O O . VAL A 1 108 ? 20.044 -12.944 -14.570 1.00 94.69 108 VAL A O 1
ATOM 873 N N . PRO A 1 109 ? 19.956 -14.524 -12.971 1.00 94.75 109 PRO A N 1
ATOM 874 C CA . PRO A 1 109 ? 20.721 -15.502 -13.750 1.00 94.75 109 PRO A CA 1
ATOM 875 C C . PRO A 1 109 ? 20.082 -15.924 -15.080 1.00 94.75 109 PRO A C 1
ATOM 877 O O . PRO A 1 109 ? 20.787 -16.452 -15.933 1.00 94.75 109 PRO A O 1
ATOM 880 N N . PHE A 1 110 ? 18.774 -15.710 -15.259 1.00 92.62 110 PHE A N 1
ATOM 881 C CA . PHE A 1 110 ? 18.052 -16.007 -16.501 1.00 92.62 110 PHE A CA 1
ATOM 882 C C . PHE A 1 110 ? 17.888 -14.775 -17.404 1.00 92.62 110 PHE A C 1
ATOM 884 O O . PHE A 1 110 ? 17.091 -14.796 -18.338 1.00 92.62 110 PHE A O 1
ATOM 891 N N . TYR A 1 111 ? 18.619 -13.688 -17.139 1.00 93.00 111 TYR A N 1
ATOM 892 C CA . TYR A 1 111 ? 18.697 -12.571 -18.073 1.00 93.00 111 TYR A CA 1
ATOM 893 C C . TYR A 1 111 ? 19.430 -12.998 -19.352 1.00 93.00 111 TYR A C 1
ATOM 895 O O . TYR A 1 111 ? 20.558 -13.486 -19.285 1.00 93.00 111 TYR A O 1
ATOM 903 N N . GLU A 1 112 ? 18.808 -12.771 -20.511 1.00 89.88 112 GLU A N 1
ATOM 904 C CA . GLU A 1 112 ? 19.355 -13.108 -21.828 1.00 89.88 112 GLU A CA 1
ATOM 905 C C . GLU A 1 112 ? 19.705 -11.826 -22.603 1.00 89.88 112 GLU A C 1
ATOM 907 O O . GLU A 1 112 ? 18.807 -11.160 -23.130 1.00 89.88 112 GLU A O 1
ATOM 912 N N . PRO A 1 113 ? 20.998 -11.460 -22.690 1.00 88.12 113 PRO A N 1
ATOM 913 C CA . PRO A 1 113 ? 21.415 -10.271 -23.420 1.00 88.12 113 PRO A CA 1
ATOM 914 C C . PRO A 1 113 ? 21.078 -10.345 -24.912 1.00 88.12 113 PRO A C 1
ATOM 916 O O . PRO A 1 113 ? 21.127 -11.418 -25.516 1.00 88.12 113 PRO A O 1
ATOM 919 N N . GLY A 1 114 ? 20.804 -9.200 -25.530 1.00 84.50 114 GLY A N 1
ATOM 920 C CA . GLY A 1 114 ? 20.540 -9.082 -26.965 1.00 84.50 114 GLY A CA 1
ATOM 921 C C . GLY A 1 114 ? 19.121 -9.473 -27.377 1.00 84.50 114 GLY A C 1
ATOM 922 O O . GLY A 1 114 ? 18.805 -9.459 -28.568 1.00 84.50 114 GLY A O 1
ATOM 923 N N . THR A 1 115 ? 18.250 -9.818 -26.425 1.00 87.44 115 THR A N 1
ATOM 924 C CA . THR A 1 115 ? 16.835 -10.066 -26.711 1.00 87.44 115 THR A CA 1
ATOM 925 C C . THR A 1 115 ? 16.016 -8.786 -26.573 1.00 87.44 115 THR A C 1
ATOM 927 O O . THR A 1 115 ? 16.265 -7.924 -25.730 1.00 87.44 115 THR A O 1
ATOM 930 N N . SER A 1 116 ? 14.956 -8.668 -27.372 1.00 83.81 116 SER A N 1
ATOM 931 C CA . SER A 1 116 ? 14.071 -7.504 -27.311 1.00 83.81 116 SER A CA 1
ATOM 932 C C . SER A 1 116 ? 13.199 -7.476 -26.045 1.00 83.81 116 SER A C 1
ATOM 934 O O . SER A 1 116 ? 12.587 -6.452 -25.750 1.00 83.81 116 SER A O 1
ATOM 936 N N . PHE A 1 117 ? 13.104 -8.556 -25.269 1.00 90.31 117 PHE A N 1
ATOM 937 C CA . PHE A 1 117 ? 12.194 -8.630 -24.123 1.00 90.31 117 PHE A CA 1
ATOM 938 C C . PHE A 1 117 ? 12.894 -8.548 -22.764 1.00 90.31 117 PHE A C 1
ATOM 940 O O . PHE A 1 117 ? 12.254 -8.082 -21.824 1.00 90.31 117 PHE A O 1
ATOM 947 N N . SER A 1 118 ? 14.169 -8.929 -22.622 1.00 92.94 118 SER A N 1
ATOM 948 C CA . SER A 1 118 ? 14.798 -9.073 -21.297 1.00 92.94 118 SER A CA 1
ATOM 949 C C . SER A 1 118 ? 14.766 -7.799 -20.448 1.00 92.94 118 SER A C 1
ATOM 951 O O . SER A 1 118 ? 14.309 -7.841 -19.305 1.00 92.94 118 SER A O 1
ATOM 953 N N . LEU A 1 119 ? 15.132 -6.640 -21.010 1.00 93.38 119 LEU A N 1
ATOM 954 C CA . LEU A 1 119 ? 15.019 -5.356 -20.299 1.00 93.38 119 LEU A CA 1
ATOM 955 C C . LEU A 1 119 ? 13.569 -4.995 -19.945 1.00 93.38 119 LEU A C 1
ATOM 957 O O . LEU A 1 119 ? 13.315 -4.385 -18.909 1.00 93.38 119 LEU A O 1
ATOM 961 N N . ARG A 1 120 ? 12.606 -5.370 -20.795 1.00 95.00 120 ARG A N 1
ATOM 962 C CA . ARG A 1 120 ? 11.181 -5.048 -20.615 1.00 95.00 120 ARG A CA 1
ATOM 963 C C . ARG A 1 120 ? 10.545 -5.904 -19.527 1.00 95.00 120 ARG A C 1
ATOM 965 O O . ARG A 1 120 ? 9.775 -5.386 -18.725 1.00 95.00 120 ARG A O 1
ATOM 972 N N . VAL A 1 121 ? 10.905 -7.184 -19.463 1.00 96.56 121 VAL A N 1
ATOM 973 C CA . VAL A 1 121 ? 10.483 -8.103 -18.395 1.00 96.56 121 VAL A CA 1
ATOM 974 C C . VAL A 1 121 ? 11.061 -7.650 -17.053 1.00 96.56 121 VAL A C 1
ATOM 976 O O . VAL A 1 121 ? 10.318 -7.538 -16.080 1.00 96.56 121 VAL A O 1
ATOM 979 N N . LEU A 1 122 ? 12.347 -7.280 -17.014 1.00 97.31 122 LEU A N 1
ATOM 980 C CA . LEU A 1 122 ? 12.974 -6.708 -15.820 1.00 97.31 122 LEU A CA 1
ATOM 981 C C . LEU A 1 122 ? 12.304 -5.394 -15.389 1.00 97.31 122 LEU A C 1
ATOM 983 O O . LEU A 1 122 ? 11.985 -5.223 -14.214 1.00 97.31 122 LEU A O 1
ATOM 987 N N . ALA A 1 123 ? 12.031 -4.482 -16.326 1.00 97.38 123 ALA A N 1
ATOM 988 C CA . ALA A 1 123 ? 11.303 -3.246 -16.039 1.00 97.38 123 ALA A CA 1
ATOM 989 C C . ALA A 1 123 ? 9.890 -3.520 -15.498 1.00 97.38 123 ALA A C 1
ATOM 991 O O . ALA A 1 123 ? 9.448 -2.849 -14.565 1.00 97.38 123 ALA A O 1
ATOM 992 N N . GLY A 1 124 ? 9.203 -4.532 -16.038 1.00 98.12 124 GLY A N 1
ATOM 993 C CA . GLY A 1 124 ? 7.926 -5.015 -15.520 1.00 98.12 124 GLY A CA 1
ATOM 994 C C . GLY A 1 124 ? 8.045 -5.457 -14.063 1.00 98.12 124 GLY A C 1
ATOM 995 O O . GLY A 1 124 ? 7.331 -4.939 -13.208 1.00 98.12 124 GLY A O 1
ATOM 996 N N . HIS A 1 125 ? 9.003 -6.329 -13.748 1.00 98.50 125 HIS A N 1
ATOM 997 C CA . HIS A 1 125 ? 9.233 -6.769 -12.372 1.00 98.50 125 HIS A CA 1
ATOM 998 C C . HIS A 1 125 ? 9.567 -5.606 -11.424 1.00 98.50 125 HIS A C 1
ATOM 1000 O O . HIS A 1 125 ? 9.029 -5.515 -10.322 1.00 98.50 125 HIS A O 1
ATOM 1006 N N . LEU A 1 126 ? 10.405 -4.659 -11.849 1.00 98.44 126 LEU A N 1
ATOM 1007 C CA . LEU A 1 126 ? 10.726 -3.478 -11.045 1.00 98.44 126 LEU A CA 1
ATOM 1008 C C . LEU A 1 126 ? 9.504 -2.586 -10.812 1.00 98.44 126 LEU A C 1
ATOM 1010 O O . LEU A 1 126 ? 9.338 -2.058 -9.713 1.00 98.44 126 LEU A O 1
ATOM 1014 N N . TYR A 1 127 ? 8.620 -2.441 -11.802 1.00 98.56 127 TYR A N 1
ATOM 1015 C CA . TYR A 1 127 ? 7.357 -1.730 -11.614 1.00 98.56 127 TYR A CA 1
ATOM 1016 C C . TYR A 1 127 ? 6.461 -2.434 -10.587 1.00 98.56 127 TYR A C 1
ATOM 1018 O O . TYR A 1 127 ? 5.939 -1.780 -9.685 1.00 98.56 127 TYR A O 1
ATOM 1026 N N . TYR A 1 128 ? 6.351 -3.766 -10.658 1.00 98.25 128 TYR A N 1
ATOM 1027 C CA . TYR A 1 128 ? 5.656 -4.573 -9.649 1.00 98.25 128 TYR A CA 1
ATOM 1028 C C . TYR A 1 128 ? 6.230 -4.343 -8.240 1.00 98.25 128 TYR A C 1
ATOM 1030 O O . TYR A 1 128 ? 5.486 -4.035 -7.306 1.00 98.25 128 TYR A O 1
ATOM 1038 N N . ARG A 1 129 ? 7.561 -4.404 -8.091 1.00 97.50 129 ARG A N 1
ATOM 1039 C CA . ARG A 1 129 ? 8.263 -4.106 -6.830 1.00 97.50 129 ARG A CA 1
ATOM 1040 C C . ARG A 1 129 ? 7.943 -2.695 -6.332 1.00 97.50 129 ARG A C 1
ATOM 1042 O O . ARG A 1 129 ? 7.623 -2.523 -5.160 1.00 97.50 129 ARG A O 1
ATOM 1049 N N . ALA A 1 130 ? 7.953 -1.693 -7.209 1.00 97.12 130 ALA A N 1
ATOM 1050 C CA . ALA A 1 130 ? 7.642 -0.314 -6.841 1.00 97.12 130 ALA A CA 1
ATOM 1051 C C . ALA A 1 130 ? 6.204 -0.149 -6.327 1.00 97.12 130 ALA A C 1
ATOM 1053 O O . ALA A 1 130 ? 5.989 0.532 -5.321 1.00 97.12 130 ALA A O 1
ATOM 1054 N N . LEU A 1 131 ? 5.233 -0.804 -6.975 1.00 95.75 131 LEU A N 1
ATOM 1055 C CA . LEU A 1 131 ? 3.831 -0.807 -6.548 1.00 95.75 131 LEU A CA 1
ATOM 1056 C C . LEU A 1 131 ? 3.648 -1.430 -5.155 1.00 95.75 131 LEU A C 1
ATOM 1058 O O . LEU A 1 131 ? 2.764 -1.006 -4.420 1.00 95.75 131 LEU A O 1
ATOM 1062 N N . LEU A 1 132 ? 4.487 -2.390 -4.759 1.00 92.44 132 LEU A N 1
ATOM 1063 C CA . LEU A 1 132 ? 4.440 -2.995 -3.424 1.00 92.44 132 LEU A CA 1
ATOM 1064 C C . LEU A 1 132 ? 5.243 -2.231 -2.370 1.00 92.44 132 LEU A C 1
ATOM 1066 O O . LEU A 1 132 ? 4.855 -2.194 -1.204 1.00 92.44 132 LEU A O 1
ATOM 1070 N N . THR A 1 133 ? 6.385 -1.664 -2.749 1.00 92.56 133 THR A N 1
ATOM 1071 C CA . THR A 1 133 ? 7.348 -1.100 -1.798 1.00 92.56 133 THR A CA 1
ATOM 1072 C C . THR A 1 133 ? 7.108 0.382 -1.528 1.00 92.56 133 THR A C 1
ATOM 1074 O O . THR A 1 133 ? 7.239 0.825 -0.386 1.00 92.56 133 THR A O 1
ATOM 1077 N N . ILE A 1 134 ? 6.744 1.146 -2.561 1.00 93.25 134 ILE A N 1
ATOM 1078 C CA . ILE A 1 134 ? 6.550 2.602 -2.512 1.00 93.25 134 ILE A CA 1
ATOM 1079 C C . ILE A 1 134 ? 5.244 3.066 -3.195 1.00 93.25 134 ILE A C 1
ATOM 1081 O O . ILE A 1 134 ? 5.256 4.081 -3.905 1.00 93.25 134 ILE A O 1
ATOM 1085 N N . PRO A 1 135 ? 4.086 2.406 -2.972 1.00 91.50 135 PRO A N 1
ATOM 1086 C CA . PRO A 1 135 ? 2.848 2.748 -3.676 1.00 91.50 135 PRO A CA 1
ATOM 1087 C C . PRO A 1 135 ? 2.417 4.196 -3.477 1.00 91.50 135 PRO A C 1
ATOM 1089 O O . PRO A 1 135 ? 1.846 4.784 -4.384 1.00 91.50 135 PRO A O 1
ATOM 1092 N N . SER A 1 136 ? 2.715 4.808 -2.326 1.00 88.56 136 SER A N 1
ATOM 1093 C CA . SER A 1 136 ? 2.342 6.201 -2.054 1.00 88.56 136 SER A CA 1
ATOM 1094 C C . SER A 1 136 ? 3.039 7.206 -2.977 1.00 88.56 136 SER A C 1
ATOM 1096 O O . SER A 1 136 ? 2.451 8.236 -3.306 1.00 88.56 136 SER A O 1
ATOM 1098 N N . ILE A 1 137 ? 4.275 6.924 -3.405 1.00 92.31 137 ILE A N 1
ATOM 1099 C CA . ILE A 1 137 ? 5.009 7.776 -4.349 1.00 92.31 137 ILE A CA 1
ATOM 1100 C C . ILE A 1 137 ? 4.448 7.577 -5.760 1.00 92.31 137 ILE A C 1
ATOM 1102 O O . ILE A 1 137 ? 4.145 8.562 -6.429 1.00 92.31 137 ILE A O 1
ATOM 1106 N N . ILE A 1 138 ? 4.233 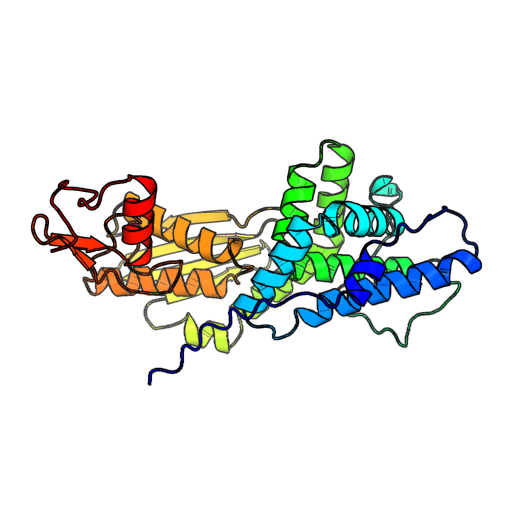6.322 -6.176 1.00 94.44 138 ILE A N 1
ATOM 1107 C CA . ILE A 1 138 ? 3.652 6.003 -7.490 1.00 94.44 138 ILE A CA 1
ATOM 1108 C C . ILE A 1 138 ? 2.244 6.596 -7.622 1.00 94.44 138 ILE A C 1
ATOM 1110 O O . ILE A 1 138 ? 1.948 7.267 -8.606 1.00 94.44 138 ILE A O 1
ATOM 1114 N N . TYR A 1 139 ? 1.403 6.414 -6.601 1.00 91.62 139 TYR A N 1
ATOM 1115 C CA . TYR A 1 139 ? 0.069 7.004 -6.511 1.00 91.62 139 TYR A CA 1
ATOM 1116 C C . TYR A 1 139 ? 0.111 8.524 -6.681 1.00 91.62 139 TYR A C 1
ATOM 1118 O O . TYR A 1 139 ? -0.618 9.058 -7.511 1.00 91.62 139 TYR A O 1
ATOM 1126 N N . SER A 1 140 ? 0.972 9.219 -5.922 1.00 91.62 140 SER A N 1
ATOM 1127 C CA . SER A 1 140 ? 1.090 10.682 -6.009 1.00 91.62 140 SER A CA 1
ATOM 1128 C C . SER A 1 140 ? 1.483 11.108 -7.417 1.00 91.62 140 SER A C 1
ATOM 1130 O O . SER A 1 140 ? 0.849 11.984 -7.986 1.00 91.62 140 SER A O 1
ATOM 1132 N N . TRP A 1 141 ? 2.471 10.441 -8.013 1.00 94.25 141 TRP A N 1
ATOM 1133 C CA . TRP A 1 141 ? 2.931 10.775 -9.354 1.00 94.25 141 TRP A CA 1
ATOM 1134 C C . TRP A 1 141 ? 1.833 10.591 -10.413 1.00 94.25 141 TRP A C 1
ATOM 1136 O O . TRP A 1 141 ? 1.654 11.455 -11.268 1.00 94.25 141 TRP A O 1
ATOM 1146 N N . VAL A 1 142 ? 1.063 9.497 -10.345 1.00 94.06 142 VAL A N 1
ATOM 1147 C CA . VAL A 1 142 ? -0.050 9.242 -11.280 1.00 94.06 142 VAL A CA 1
ATOM 1148 C C . VAL A 1 142 ? -1.191 10.239 -11.070 1.00 94.06 142 VAL A C 1
ATOM 1150 O O . VAL A 1 142 ? -1.769 10.710 -12.051 1.00 94.06 142 VAL A O 1
ATOM 1153 N N . LEU A 1 143 ? -1.491 10.583 -9.814 1.00 92.06 143 LEU A N 1
ATOM 1154 C CA . LEU A 1 143 ? -2.508 11.571 -9.453 1.00 92.06 143 LEU A CA 1
ATOM 1155 C C . LEU A 1 143 ? -2.142 12.978 -9.950 1.00 92.06 143 LEU A C 1
ATOM 1157 O O . LEU A 1 143 ? -3.004 13.691 -10.461 1.00 92.06 143 LEU A O 1
ATOM 1161 N N . ASP A 1 144 ? -0.869 13.356 -9.828 1.00 93.81 144 ASP A N 1
ATOM 1162 C CA . ASP A 1 144 ? -0.345 14.670 -10.216 1.00 93.81 144 ASP A CA 1
ATOM 1163 C C . ASP A 1 144 ? -0.002 14.752 -11.722 1.00 93.81 144 ASP A C 1
ATOM 1165 O O . ASP A 1 144 ? 0.368 15.815 -12.239 1.00 93.81 144 ASP A O 1
ATOM 1169 N N . CYS A 1 145 ? -0.143 13.642 -12.457 1.00 93.75 145 CYS A N 1
ATOM 1170 C CA . CYS A 1 145 ? 0.148 13.558 -13.883 1.00 93.75 145 CYS A CA 1
ATOM 1171 C C . CYS A 1 145 ? -0.831 14.418 -14.702 1.00 93.75 145 CYS A C 1
ATOM 1173 O O . CYS A 1 145 ? -2.029 14.146 -14.789 1.00 93.75 145 CYS A O 1
ATOM 1175 N N . LYS A 1 146 ? -0.308 15.463 -15.358 1.00 93.75 146 LYS A N 1
ATOM 1176 C CA . LYS A 1 146 ? -1.110 16.381 -16.190 1.00 93.75 146 LYS A CA 1
ATOM 1177 C C . LYS A 1 146 ? -1.563 15.756 -17.511 1.00 93.75 146 LYS A C 1
ATOM 1179 O O . LYS A 1 146 ? -2.590 16.164 -18.057 1.00 93.75 146 LYS A O 1
ATOM 1184 N N . ASP A 1 147 ? -0.804 14.794 -18.029 1.00 95.94 147 ASP A N 1
ATOM 1185 C CA . ASP A 1 147 ? -1.162 14.062 -19.238 1.00 95.94 147 ASP A CA 1
ATOM 1186 C C . ASP A 1 147 ? -2.200 12.981 -18.904 1.00 95.94 147 ASP A C 1
ATOM 1188 O O . ASP A 1 147 ? -1.898 11.912 -18.371 1.00 95.94 147 ASP A O 1
ATOM 1192 N N . ARG A 1 148 ? -3.460 13.272 -19.236 1.00 94.00 148 ARG A N 1
ATOM 1193 C CA . ARG A 1 148 ? -4.582 12.359 -18.989 1.00 94.00 148 ARG A CA 1
ATOM 1194 C C . ARG A 1 148 ? -4.497 11.073 -19.807 1.00 94.00 148 ARG A C 1
ATOM 1196 O O . ARG A 1 148 ? -4.992 10.048 -19.344 1.00 94.00 148 ARG A O 1
ATOM 1203 N N . GLN A 1 149 ? -3.915 11.117 -21.007 1.00 95.62 149 GLN A N 1
ATOM 1204 C CA . GLN A 1 149 ? -3.767 9.923 -21.840 1.00 95.62 149 GLN A CA 1
ATOM 1205 C C . GLN A 1 149 ? -2.737 8.987 -21.219 1.00 95.62 149 GLN A C 1
ATOM 1207 O O . GLN A 1 149 ? -3.006 7.795 -21.081 1.00 95.62 149 GLN A O 1
ATOM 1212 N N . LEU A 1 150 ? -1.613 9.541 -20.763 1.00 95.94 150 LEU A N 1
ATOM 1213 C CA . LEU A 1 150 ? -0.595 8.794 -20.035 1.00 95.94 150 LEU A CA 1
ATOM 1214 C C . LEU A 1 150 ? -1.141 8.210 -18.728 1.00 95.94 150 LEU A C 1
ATOM 1216 O O . LEU A 1 150 ? -1.012 7.011 -18.495 1.00 95.94 150 LEU A O 1
ATOM 1220 N N . SER A 1 151 ? -1.805 9.025 -17.903 1.00 95.69 151 SER A N 1
ATOM 1221 C CA . SER A 1 151 ? -2.410 8.574 -16.641 1.00 95.69 151 SER A CA 1
ATOM 1222 C C . SER A 1 151 ? -3.410 7.426 -16.865 1.00 95.69 151 SER A C 1
ATOM 1224 O O . SER A 1 151 ? -3.352 6.395 -16.192 1.00 95.69 151 SER A O 1
ATOM 1226 N N . SER A 1 152 ? -4.259 7.532 -17.895 1.00 96.06 152 SER A N 1
ATOM 1227 C CA . SER A 1 152 ? -5.192 6.466 -18.283 1.00 96.06 152 SER A CA 1
ATOM 1228 C C . SER A 1 152 ? -4.486 5.208 -18.807 1.00 96.06 152 SER A C 1
ATOM 1230 O O . SER A 1 152 ? -4.905 4.091 -18.483 1.00 96.06 152 SER A O 1
ATOM 1232 N N . ALA A 1 153 ? -3.409 5.364 -19.584 1.00 97.75 153 ALA A N 1
ATOM 1233 C CA . ALA A 1 153 ? -2.603 4.245 -20.060 1.00 97.75 153 ALA A CA 1
ATOM 1234 C C . ALA A 1 153 ? -1.952 3.499 -18.890 1.00 97.75 153 ALA A C 1
ATOM 1236 O O . ALA A 1 153 ? -2.027 2.277 -18.837 1.00 97.75 153 ALA A O 1
ATOM 1237 N N . ILE A 1 154 ? -1.403 4.213 -17.907 1.00 97.56 154 ILE A N 1
ATOM 1238 C CA . ILE A 1 154 ? -0.831 3.602 -16.703 1.00 97.56 154 ILE A CA 1
ATOM 1239 C C . ILE A 1 154 ? -1.903 2.837 -15.927 1.00 97.56 154 ILE A C 1
ATOM 1241 O O . ILE A 1 154 ? -1.698 1.669 -15.619 1.00 97.56 154 ILE A O 1
ATOM 1245 N N .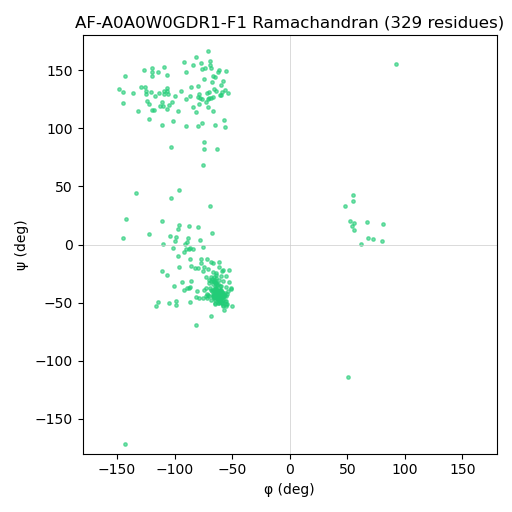 GLY A 1 155 ? -3.072 3.439 -15.680 1.00 97.12 155 GLY A N 1
ATOM 1246 C CA . GLY A 1 155 ? -4.178 2.760 -14.993 1.00 97.12 155 GLY A CA 1
ATOM 1247 C C . GLY A 1 155 ? -4.620 1.471 -15.696 1.00 97.12 155 GLY A C 1
ATOM 1248 O O . GLY A 1 155 ? -4.792 0.427 -15.064 1.00 97.12 155 GLY A O 1
ATOM 1249 N N . THR A 1 156 ? -4.731 1.511 -17.025 1.00 98.06 156 THR A N 1
ATOM 1250 C CA . THR A 1 156 ? -5.097 0.339 -17.840 1.00 98.06 156 THR A CA 1
ATOM 1251 C C . THR A 1 156 ? -4.011 -0.739 -17.803 1.00 98.06 156 THR A C 1
ATOM 1253 O O . THR A 1 156 ? -4.308 -1.925 -17.674 1.00 98.06 156 THR A O 1
ATOM 1256 N N . TYR A 1 157 ? -2.742 -0.343 -17.892 1.00 98.25 157 TYR A N 1
ATOM 1257 C CA . TYR A 1 157 ? -1.613 -1.268 -17.871 1.00 98.25 157 TYR A CA 1
ATOM 1258 C C . TYR A 1 157 ? -1.474 -1.949 -16.502 1.00 98.25 157 TYR A C 1
ATOM 1260 O O . TYR A 1 157 ? -1.348 -3.172 -16.418 1.00 98.25 157 TYR A O 1
ATOM 1268 N N . THR A 1 158 ? -1.594 -1.169 -15.426 1.00 98.19 158 THR A N 1
ATOM 1269 C CA . THR A 1 158 ? -1.536 -1.644 -14.040 1.00 98.19 158 THR A CA 1
ATOM 1270 C C . THR A 1 158 ? -2.677 -2.598 -13.715 1.00 98.19 158 THR A C 1
ATOM 1272 O O . THR A 1 158 ? -2.417 -3.695 -13.222 1.00 98.19 158 THR A O 1
ATOM 1275 N N . SER A 1 159 ? -3.915 -2.248 -14.079 1.00 97.81 159 SER A N 1
ATOM 1276 C CA . SER A 1 159 ? -5.080 -3.125 -13.874 1.00 97.81 159 SER A CA 1
ATOM 1277 C C . SER A 1 159 ? -5.032 -4.428 -14.672 1.00 97.81 159 SER A C 1
ATOM 1279 O O . SER A 1 159 ? -5.617 -5.420 -14.244 1.00 97.81 159 SER A O 1
ATOM 1281 N N . SER A 1 160 ? -4.328 -4.448 -15.806 1.00 97.50 160 SER A N 1
ATOM 1282 C CA . SER A 1 160 ? -4.215 -5.644 -16.646 1.00 97.50 160 SER A CA 1
ATOM 1283 C C . SER A 1 160 ? -3.153 -6.619 -16.135 1.00 97.50 160 SER A C 1
ATOM 1285 O O . SER A 1 160 ? -3.412 -7.817 -16.067 1.00 97.50 160 SER A O 1
ATOM 1287 N N . TYR A 1 161 ? -1.967 -6.117 -15.770 1.00 98.19 161 TYR A N 1
ATOM 1288 C CA . TYR A 1 161 ? -0.790 -6.968 -15.540 1.00 98.19 161 TYR A CA 1
ATOM 1289 C C . TYR A 1 161 ? -0.329 -7.057 -14.084 1.00 98.19 161 TYR A C 1
ATOM 1291 O O . TYR A 1 161 ? 0.325 -8.026 -13.717 1.00 98.19 161 TYR A O 1
ATOM 1299 N N . PHE A 1 162 ? -0.657 -6.075 -13.242 1.00 98.19 162 PHE A N 1
ATOM 1300 C CA . PHE A 1 162 ? -0.069 -5.957 -11.903 1.00 98.19 162 PHE A CA 1
ATOM 1301 C C . PHE A 1 162 ? -1.114 -6.127 -10.808 1.00 98.19 162 PHE A C 1
ATOM 1303 O O . PHE A 1 162 ? -0.966 -6.976 -9.928 1.00 98.19 162 PHE A O 1
ATOM 1310 N N . SER A 1 163 ? -2.204 -5.363 -10.880 1.00 97.44 163 SER A N 1
ATOM 1311 C CA . SER A 1 163 ? -3.266 -5.386 -9.877 1.00 97.44 163 SER A CA 1
ATOM 1312 C C . SER A 1 163 ? -3.837 -6.784 -9.625 1.00 97.44 163 SER A C 1
ATOM 1314 O O . SER A 1 163 ? -3.975 -7.126 -8.454 1.00 97.44 163 SER A O 1
ATOM 1316 N N . PRO A 1 164 ? -4.104 -7.650 -10.627 1.00 96.81 164 PRO A N 1
ATOM 1317 C CA . PRO A 1 164 ? -4.656 -8.979 -10.361 1.00 96.81 164 PRO A CA 1
ATOM 1318 C C . PRO A 1 164 ? -3.764 -9.835 -9.453 1.00 96.81 164 PRO A C 1
ATOM 1320 O O . PRO A 1 164 ? -4.265 -10.498 -8.544 1.00 96.81 164 PRO A O 1
ATOM 1323 N N . VAL A 1 165 ? -2.445 -9.787 -9.657 1.00 96.50 165 VAL A N 1
ATOM 1324 C CA . VAL A 1 165 ? -1.469 -10.550 -8.867 1.00 96.50 165 VAL A CA 1
ATOM 1325 C C . VAL A 1 165 ? -1.348 -9.975 -7.454 1.00 96.50 165 VAL A C 1
ATOM 1327 O O . VAL A 1 165 ? -1.436 -10.719 -6.476 1.00 96.50 165 VAL A O 1
ATOM 1330 N N . ILE A 1 166 ? -1.242 -8.647 -7.335 1.00 96.06 166 ILE A N 1
ATOM 1331 C CA . ILE A 1 166 ? -1.140 -7.946 -6.045 1.00 96.06 166 ILE A CA 1
ATOM 1332 C C . ILE A 1 166 ? -2.413 -8.172 -5.208 1.00 96.06 166 ILE A C 1
ATOM 1334 O O . ILE A 1 166 ? -2.333 -8.543 -4.036 1.00 96.06 166 ILE A O 1
ATOM 1338 N N . ILE A 1 167 ? -3.598 -8.024 -5.811 1.00 96.69 167 ILE A N 1
ATOM 1339 C CA . ILE A 1 167 ? -4.893 -8.256 -5.152 1.00 96.69 167 ILE A CA 1
ATOM 1340 C C . ILE A 1 167 ? -5.024 -9.717 -4.724 1.00 96.69 167 ILE A C 1
ATOM 1342 O O . ILE A 1 167 ? -5.425 -9.995 -3.594 1.00 96.69 167 ILE A O 1
ATOM 1346 N N . LYS A 1 168 ? -4.672 -10.669 -5.597 1.00 95.94 168 LYS A N 1
ATOM 1347 C CA . LYS A 1 168 ? -4.718 -12.098 -5.270 1.00 95.94 168 LYS A CA 1
ATOM 1348 C C . LYS A 1 168 ? -3.839 -12.418 -4.061 1.00 95.94 168 LYS A C 1
ATOM 1350 O O . LYS A 1 168 ? -4.298 -13.145 -3.181 1.00 95.94 168 LYS A O 1
ATOM 1355 N N . ALA A 1 169 ? -2.625 -11.872 -4.004 1.00 94.81 169 ALA A N 1
ATOM 1356 C CA . ALA A 1 169 ? -1.720 -12.051 -2.872 1.00 94.81 169 ALA A CA 1
ATOM 1357 C C . ALA A 1 169 ? -2.304 -11.464 -1.576 1.00 94.81 169 ALA A C 1
ATOM 1359 O O . ALA A 1 169 ? -2.317 -12.138 -0.547 1.00 94.81 169 ALA A O 1
ATOM 1360 N N . GLU A 1 170 ? -2.864 -10.253 -1.631 1.00 94.94 170 GLU A N 1
ATOM 1361 C CA . GLU A 1 170 ? -3.484 -9.607 -0.469 1.00 94.94 170 GLU A CA 1
ATOM 1362 C C . GLU A 1 170 ? -4.707 -10.390 0.043 1.00 94.94 170 GLU A C 1
ATOM 1364 O O . GLU A 1 170 ? -4.835 -10.661 1.236 1.00 94.94 170 GLU A O 1
ATOM 1369 N N . LEU A 1 171 ? -5.589 -10.836 -0.854 1.00 95.81 171 LEU A N 1
ATOM 1370 C CA . LEU A 1 171 ? -6.758 -11.639 -0.486 1.00 95.81 171 LEU A CA 1
ATOM 1371 C C . LEU A 1 171 ? -6.386 -13.042 0.008 1.00 95.81 171 LEU A C 1
ATOM 1373 O O . LEU A 1 171 ? -7.110 -13.608 0.828 1.00 95.81 171 LEU A O 1
ATOM 1377 N N . ALA A 1 172 ? -5.292 -13.622 -0.493 1.00 95.38 172 ALA A N 1
ATOM 1378 C CA . ALA A 1 172 ? -4.752 -14.875 0.022 1.00 95.38 172 ALA A CA 1
ATOM 1379 C C . ALA A 1 172 ? -4.206 -14.695 1.444 1.00 95.38 172 ALA A C 1
ATOM 1381 O O . ALA A 1 172 ? -4.473 -15.537 2.297 1.00 95.38 172 ALA A O 1
ATOM 1382 N N . HIS A 1 173 ? -3.537 -13.572 1.720 1.00 93.81 173 HIS A N 1
ATOM 1383 C CA . HIS A 1 173 ? -3.061 -13.230 3.058 1.00 93.81 173 HIS A CA 1
ATOM 1384 C C . HIS A 1 173 ? -4.217 -13.071 4.057 1.00 93.81 173 HIS A C 1
ATOM 1386 O O . HIS A 1 173 ? -4.163 -13.624 5.146 1.00 93.81 173 HIS A O 1
ATOM 1392 N N . VAL A 1 174 ? -5.324 -12.423 3.674 1.00 94.75 174 VAL A N 1
ATOM 1393 C CA . VAL A 1 174 ? -6.530 -12.338 4.531 1.00 94.75 174 VAL A CA 1
ATOM 1394 C C . VAL A 1 174 ? -7.113 -13.723 4.867 1.00 94.75 174 VAL A C 1
ATOM 1396 O O . VAL A 1 174 ? -7.749 -13.892 5.904 1.00 94.75 174 VAL A O 1
ATOM 1399 N N . LYS A 1 175 ? -6.905 -14.724 4.002 1.00 93.62 175 LYS A N 1
ATOM 1400 C CA . LYS A 1 175 ? -7.331 -16.117 4.216 1.00 93.62 175 LYS A CA 1
ATOM 1401 C C . LYS A 1 175 ? -6.265 -16.981 4.901 1.00 93.62 175 LYS A C 1
ATOM 1403 O O . LYS A 1 175 ? -6.500 -18.179 5.059 1.00 93.62 175 LYS A O 1
ATOM 1408 N N . SER A 1 176 ? -5.098 -16.433 5.237 1.00 94.19 176 SER A N 1
ATOM 1409 C CA . SER A 1 176 ? -4.013 -17.224 5.814 1.00 94.19 176 SER A CA 1
ATOM 1410 C C . SER A 1 176 ? -4.379 -17.700 7.228 1.00 94.19 176 SER A C 1
ATOM 1412 O O . SER A 1 176 ? -5.163 -17.035 7.913 1.00 94.19 176 SER A O 1
ATOM 1414 N N . PRO A 1 177 ? -3.840 -18.842 7.694 1.00 91.75 177 PRO A N 1
ATOM 1415 C CA . PRO A 1 177 ? -4.086 -19.324 9.053 1.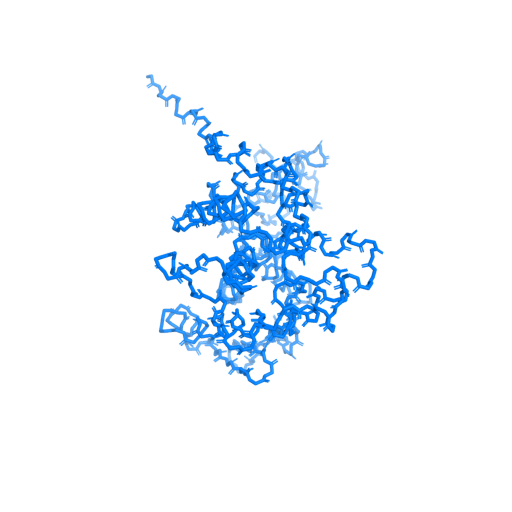00 91.75 177 PRO A CA 1
ATOM 1416 C C . PRO A 1 177 ? -3.735 -18.291 10.129 1.00 91.75 177 PRO A C 1
ATOM 1418 O O . PRO A 1 177 ? -4.451 -18.166 11.120 1.00 91.75 177 PRO A O 1
ATOM 1421 N N . GLU A 1 178 ? -2.667 -17.524 9.912 1.00 91.06 178 GLU A N 1
ATOM 1422 C CA . GLU A 1 178 ? -2.201 -16.474 10.817 1.00 91.06 178 GLU A CA 1
ATOM 1423 C C . GLU A 1 178 ? -3.230 -15.341 10.908 1.00 91.06 178 GLU A C 1
ATOM 1425 O O . GLU A 1 178 ? -3.664 -14.991 12.006 1.00 91.06 178 GLU A O 1
ATOM 1430 N N . ALA A 1 179 ? -3.693 -14.828 9.761 1.00 90.56 179 ALA A N 1
ATOM 1431 C CA . ALA A 1 179 ? -4.709 -13.779 9.714 1.00 90.56 179 ALA A CA 1
ATOM 1432 C C . ALA A 1 179 ? -6.049 -14.250 10.297 1.00 90.56 179 ALA A C 1
ATOM 1434 O O . ALA A 1 179 ? -6.715 -13.501 11.010 1.00 90.56 179 ALA A O 1
ATOM 1435 N N . ILE A 1 180 ? -6.444 -15.500 10.036 1.00 89.25 180 ILE A N 1
ATOM 1436 C CA . ILE A 1 180 ? -7.659 -16.086 10.612 1.00 89.25 180 ILE A CA 1
ATOM 1437 C C . ILE A 1 180 ? -7.530 -16.187 12.134 1.00 89.25 180 ILE A C 1
ATOM 1439 O O . ILE A 1 180 ? -8.468 -15.813 12.827 1.00 89.25 180 ILE A O 1
ATOM 1443 N N . SER A 1 181 ? -6.387 -16.632 12.663 1.00 88.50 181 SER A N 1
ATOM 1444 C CA . SER A 1 181 ? -6.175 -16.730 14.113 1.00 88.50 181 SER A CA 1
ATOM 1445 C C . SER A 1 181 ? -6.189 -15.371 14.819 1.00 88.50 181 SER A C 1
ATOM 1447 O O . SER A 1 181 ? -6.546 -15.304 15.993 1.00 88.50 181 SER A O 1
ATOM 1449 N N . GLU A 1 182 ? -5.767 -14.299 14.147 1.00 88.31 182 GLU A N 1
ATOM 1450 C CA . GLU A 1 182 ? -5.804 -12.942 14.699 1.00 88.31 182 GLU A CA 1
ATOM 1451 C C . GLU A 1 182 ? -7.215 -12.333 14.626 1.00 88.31 182 GLU A C 1
ATOM 1453 O O . GLU A 1 182 ? -7.726 -11.742 15.589 1.00 88.31 182 GLU A O 1
ATOM 1458 N N . LEU A 1 183 ? -7.859 -12.471 13.466 1.00 87.31 183 LEU A N 1
ATOM 1459 C CA . LEU A 1 183 ? -9.110 -11.792 13.158 1.00 87.31 183 LEU A CA 1
ATOM 1460 C C . LEU A 1 183 ? -10.330 -12.577 13.629 1.00 87.31 183 LEU A C 1
ATOM 1462 O O . LEU A 1 183 ? -11.189 -11.999 14.291 1.00 87.31 183 LEU A O 1
ATOM 1466 N N . ALA A 1 184 ? -10.428 -13.864 13.316 1.00 81.69 184 ALA A N 1
ATOM 1467 C CA . ALA A 1 184 ? -11.622 -14.643 13.600 1.00 81.69 184 ALA A CA 1
ATOM 1468 C C . ALA A 1 184 ? -11.663 -15.083 15.069 1.00 81.69 184 ALA A C 1
ATOM 1470 O O . ALA A 1 184 ? -10.730 -15.688 15.589 1.00 81.69 184 ALA A O 1
ATOM 1471 N N . ASP A 1 185 ? -12.770 -14.773 15.730 1.00 84.69 185 ASP A N 1
ATOM 1472 C CA . ASP A 1 185 ? -13.161 -15.327 17.025 1.00 84.69 185 ASP A CA 1
ATOM 1473 C C . ASP A 1 185 ? -14.684 -15.517 17.040 1.00 84.69 185 ASP A C 1
ATOM 1475 O O . ASP A 1 185 ? -15.339 -15.356 16.007 1.00 84.69 185 ASP A O 1
ATOM 1479 N N . ASP A 1 186 ? -15.255 -15.859 18.196 1.00 82.69 186 ASP A N 1
ATOM 1480 C CA . ASP A 1 186 ? -16.699 -16.082 18.340 1.00 82.69 186 ASP A CA 1
ATOM 1481 C C . ASP A 1 186 ? -17.540 -14.855 17.930 1.00 82.69 186 ASP A C 1
ATOM 1483 O O . ASP A 1 186 ? -18.706 -15.000 17.559 1.00 82.69 186 ASP A O 1
ATOM 1487 N N . ASN A 1 187 ? -16.947 -13.655 17.942 1.00 88.75 187 ASN A N 1
ATOM 1488 C CA . ASN A 1 187 ? -17.633 -12.410 17.630 1.00 88.75 187 ASN A CA 1
ATOM 1489 C C . ASN A 1 187 ? -17.364 -11.932 16.196 1.00 88.75 187 ASN A C 1
ATOM 1491 O O . ASN A 1 187 ? -18.270 -11.380 15.577 1.00 88.75 187 ASN A O 1
ATOM 1495 N N . LEU A 1 188 ? -16.164 -12.117 15.630 1.00 92.12 188 LEU A N 1
ATOM 1496 C CA . LEU A 1 188 ? -15.828 -11.613 14.290 1.00 92.12 188 LEU A CA 1
ATOM 1497 C C . LEU A 1 188 ? -15.784 -12.709 13.218 1.00 92.12 188 LEU A C 1
ATOM 1499 O O . LEU A 1 188 ? -14.930 -13.589 13.222 1.00 92.12 188 LEU A O 1
ATOM 1503 N N . THR A 1 189 ? -16.631 -12.561 12.197 1.00 93.19 189 THR A N 1
ATOM 1504 C CA . THR A 1 189 ? -16.600 -13.370 10.971 1.00 93.19 189 THR A CA 1
ATOM 1505 C C . THR A 1 189 ? -16.048 -12.570 9.790 1.00 93.19 189 THR A C 1
ATOM 1507 O O . THR A 1 189 ? -16.559 -11.495 9.468 1.00 93.19 189 THR A O 1
ATOM 1510 N N . ILE A 1 190 ? -15.063 -13.130 9.080 1.00 94.88 190 ILE A N 1
ATOM 1511 C CA . ILE A 1 190 ? -14.499 -12.564 7.845 1.00 94.88 190 ILE A CA 1
ATOM 1512 C C . ILE A 1 190 ? -14.919 -13.406 6.635 1.00 94.88 190 ILE A C 1
ATOM 1514 O O . ILE A 1 190 ? -14.798 -14.630 6.638 1.00 94.88 190 ILE A O 1
ATOM 1518 N N . LYS A 1 191 ? -15.398 -12.752 5.573 1.00 94.69 191 LYS A N 1
ATOM 1519 C CA . LYS A 1 191 ? -15.741 -13.380 4.288 1.00 94.69 191 LYS A CA 1
ATOM 1520 C C . LYS A 1 191 ? -14.999 -12.685 3.157 1.00 94.69 191 LYS A C 1
ATOM 1522 O O . LYS A 1 191 ? -15.079 -11.471 3.019 1.00 94.69 191 LYS A O 1
ATOM 1527 N N . VAL A 1 192 ? -14.327 -13.457 2.309 1.00 96.44 192 VAL A N 1
ATOM 1528 C CA . VAL A 1 192 ? -13.566 -12.927 1.169 1.00 96.44 192 VAL A CA 1
ATOM 1529 C C . VAL A 1 192 ? -14.217 -13.352 -0.143 1.00 96.44 192 VAL A C 1
ATOM 1531 O O . VAL A 1 192 ? -14.282 -14.542 -0.453 1.00 96.44 192 VAL A O 1
ATOM 1534 N N . ALA A 1 193 ? -14.649 -12.376 -0.934 1.00 95.62 193 ALA A N 1
ATOM 1535 C CA . ALA A 1 193 ? -15.228 -12.551 -2.258 1.00 95.62 193 ALA A CA 1
ATOM 1536 C C . ALA A 1 193 ? -14.196 -12.186 -3.338 1.00 95.62 193 ALA A C 1
ATOM 1538 O O . ALA A 1 193 ? -14.167 -11.074 -3.865 1.00 95.62 193 ALA A O 1
ATOM 1539 N N . SER A 1 194 ? -13.333 -13.149 -3.676 1.00 93.88 194 SER A N 1
ATOM 1540 C CA . SER A 1 194 ? -12.214 -12.940 -4.608 1.00 93.88 194 SER A CA 1
ATOM 1541 C C . SER A 1 194 ? -12.636 -12.602 -6.042 1.00 93.88 194 SER A C 1
ATOM 1543 O O . SER A 1 194 ? -11.870 -11.968 -6.749 1.00 93.88 194 SER A O 1
ATOM 1545 N N . SER A 1 195 ? -13.839 -12.985 -6.481 1.00 92.62 195 SER A N 1
ATOM 1546 C CA . SER A 1 195 ? -14.335 -12.677 -7.833 1.00 92.62 195 SER A CA 1
ATOM 1547 C C . SER A 1 195 ? -14.678 -11.201 -8.046 1.00 92.62 195 SER A C 1
ATOM 1549 O O . SER A 1 195 ? -14.738 -10.747 -9.184 1.00 92.62 195 SER A O 1
ATOM 1551 N N . VAL A 1 196 ? -14.925 -10.462 -6.963 1.00 94.19 196 VAL A N 1
ATOM 1552 C CA .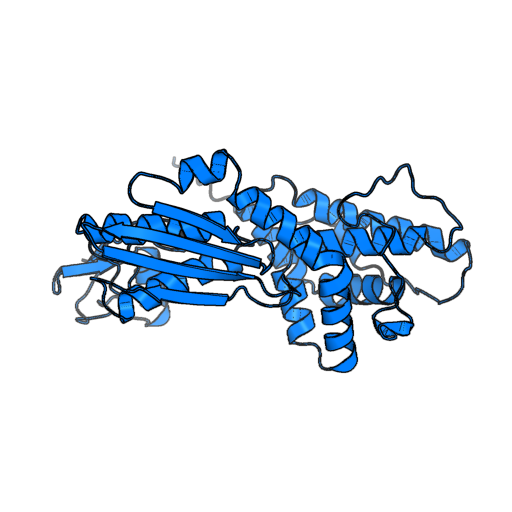 VAL A 1 196 ? -15.298 -9.039 -6.992 1.00 94.19 196 VAL A CA 1
ATOM 1553 C C . VAL A 1 196 ? -14.324 -8.165 -6.202 1.00 94.19 196 VAL A C 1
ATOM 1555 O O . VAL A 1 196 ? -14.584 -6.979 -6.022 1.00 94.19 196 VAL A O 1
ATOM 1558 N N . ASN A 1 197 ? -13.201 -8.739 -5.756 1.00 96.12 197 ASN A N 1
ATOM 1559 C CA . ASN A 1 197 ? -12.174 -8.070 -4.961 1.00 96.12 197 ASN A CA 1
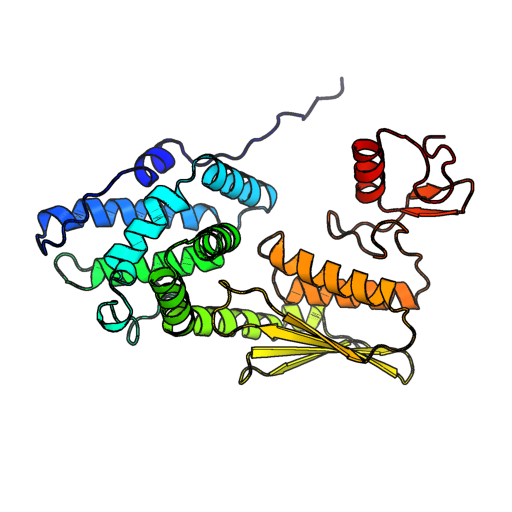ATOM 1560 C C . ASN A 1 197 ? -12.722 -7.424 -3.672 1.00 96.12 197 ASN A C 1
ATOM 1562 O O . ASN A 1 197 ? -12.360 -6.299 -3.323 1.00 96.12 197 ASN A O 1
ATOM 1566 N N . GLU A 1 198 ? -13.606 -8.133 -2.958 1.00 96.19 198 GLU A N 1
ATOM 1567 C CA . GLU A 1 198 ? -14.240 -7.635 -1.729 1.00 96.19 198 GLU A CA 1
ATOM 1568 C C . GLU A 1 198 ? -13.928 -8.503 -0.500 1.00 96.19 198 GLU A C 1
ATOM 1570 O O . GLU A 1 198 ? -13.857 -9.732 -0.573 1.00 96.19 198 GLU A O 1
ATOM 1575 N N . VAL A 1 199 ? -13.794 -7.854 0.657 1.00 96.75 199 VAL A N 1
ATOM 1576 C CA . VAL A 1 199 ? -13.692 -8.481 1.979 1.00 96.75 199 VAL A CA 1
ATOM 1577 C C . VAL A 1 199 ? -14.789 -7.912 2.872 1.00 96.75 199 VAL A C 1
ATOM 1579 O O . VAL A 1 199 ? -14.877 -6.702 3.055 1.00 96.75 199 VAL A O 1
ATOM 1582 N N . ALA A 1 200 ? -15.637 -8.768 3.430 1.00 95.50 200 ALA A N 1
ATOM 1583 C CA . ALA A 1 200 ? -16.678 -8.393 4.378 1.00 95.50 200 ALA A CA 1
ATOM 1584 C C . ALA A 1 200 ? -16.289 -8.845 5.786 1.00 95.50 200 ALA A C 1
ATOM 1586 O O . ALA A 1 200 ? -15.870 -9.988 5.980 1.00 95.50 200 ALA A O 1
ATOM 1587 N N . ALA A 1 201 ? -16.462 -7.959 6.760 1.00 95.19 201 ALA A N 1
ATOM 1588 C CA . ALA A 1 201 ? -16.233 -8.239 8.167 1.00 95.19 201 ALA A CA 1
ATOM 1589 C C . ALA A 1 201 ? -17.521 -7.974 8.944 1.00 95.19 201 ALA A C 1
ATOM 1591 O O . ALA A 1 201 ? -18.045 -6.859 8.905 1.00 95.19 201 ALA A O 1
ATOM 1592 N N . ALA A 1 202 ? -18.027 -9.003 9.620 1.00 94.31 202 ALA A N 1
ATOM 1593 C CA . ALA A 1 202 ? -19.249 -8.956 10.409 1.00 94.31 202 ALA A CA 1
ATOM 1594 C C . ALA A 1 202 ? -18.929 -9.285 11.868 1.00 94.31 202 ALA A C 1
ATOM 1596 O O . ALA A 1 202 ? -18.493 -10.396 12.167 1.00 94.31 202 ALA A O 1
ATOM 1597 N N . TYR A 1 203 ? -19.136 -8.317 12.756 1.00 93.50 203 TYR A N 1
ATOM 1598 C CA . TYR A 1 203 ? -18.932 -8.452 14.193 1.00 93.50 203 TYR A CA 1
ATOM 1599 C C . TYR A 1 203 ? -20.288 -8.628 14.885 1.00 93.50 203 TYR A C 1
ATOM 1601 O O . TYR A 1 203 ? -21.173 -7.781 14.737 1.00 93.50 203 TYR A O 1
ATOM 1609 N N . LEU A 1 204 ? -20.456 -9.719 15.624 1.00 91.38 204 LEU A N 1
ATOM 1610 C CA . LEU A 1 204 ? -21.639 -10.050 16.408 1.00 91.38 204 LEU A CA 1
ATOM 1611 C C . LEU A 1 204 ? -21.544 -9.422 17.803 1.00 91.38 204 LEU A C 1
ATOM 1613 O O . LEU A 1 204 ? -20.554 -9.592 18.509 1.00 91.38 204 LEU A O 1
ATOM 1617 N N . VAL A 1 205 ? -22.588 -8.696 18.188 1.00 87.56 205 VAL A N 1
ATOM 1618 C CA . VAL A 1 205 ? -22.776 -8.132 19.526 1.00 87.56 205 VAL A CA 1
ATOM 1619 C C . VAL A 1 205 ? -24.187 -8.476 19.965 1.00 87.56 205 VAL A C 1
ATOM 1621 O O . VAL A 1 205 ? -25.155 -8.020 19.348 1.00 87.56 205 VAL A O 1
ATOM 1624 N N . ASP A 1 206 ? -24.302 -9.287 21.013 1.00 84.19 206 ASP A N 1
ATOM 1625 C CA . ASP A 1 206 ? -25.562 -9.902 21.432 1.00 84.19 206 ASP A CA 1
ATOM 1626 C C . ASP A 1 206 ? -26.247 -10.603 20.235 1.00 84.19 206 ASP A C 1
ATOM 1628 O O . ASP A 1 206 ? -25.703 -11.549 19.669 1.00 84.19 206 ASP A O 1
ATOM 1632 N N . GLU A 1 207 ? -27.408 -10.112 19.793 1.00 82.19 207 GLU A N 1
ATOM 1633 C CA . GLU A 1 207 ? -28.161 -10.632 18.638 1.00 82.19 207 GLU A CA 1
ATOM 1634 C C . GLU A 1 207 ? -28.039 -9.754 17.375 1.00 82.19 207 GLU A C 1
ATOM 1636 O O . GLU A 1 207 ? -28.720 -9.972 16.369 1.00 82.19 207 GLU A O 1
ATOM 1641 N N . HIS A 1 208 ? -27.178 -8.734 17.400 1.00 85.56 208 HIS A N 1
ATOM 1642 C CA . HIS A 1 208 ? -27.019 -7.776 16.311 1.00 85.56 208 HIS A CA 1
ATOM 1643 C C . HIS A 1 208 ? -25.641 -7.875 15.659 1.00 85.56 208 HIS A C 1
ATOM 1645 O O . HIS A 1 208 ? -24.638 -8.165 16.298 1.00 85.56 208 HIS A O 1
ATOM 1651 N N . GLN A 1 209 ? -25.581 -7.587 14.359 1.00 88.69 209 GLN A N 1
ATOM 1652 C CA . GLN A 1 209 ? -24.333 -7.597 13.596 1.00 88.69 209 GLN A CA 1
ATOM 1653 C C . GLN A 1 209 ? -23.970 -6.192 13.131 1.00 88.69 209 GLN A C 1
ATOM 1655 O O . GLN A 1 209 ? -24.806 -5.503 12.536 1.00 88.69 209 GLN A O 1
ATOM 1660 N N . LEU A 1 210 ? -22.720 -5.803 13.373 1.00 92.38 210 LEU A N 1
ATOM 1661 C CA . LEU A 1 210 ? -22.066 -4.665 12.740 1.00 92.38 210 LEU A CA 1
ATOM 1662 C C . LEU A 1 210 ? -21.276 -5.176 11.538 1.00 92.38 210 LEU A C 1
ATOM 1664 O O . LEU A 1 210 ? -20.539 -6.149 11.663 1.00 92.38 210 LEU A O 1
ATOM 1668 N N . GLU A 1 211 ? -21.411 -4.535 10.383 1.00 93.94 211 GLU A N 1
ATOM 1669 C CA . GLU A 1 211 ? -20.803 -5.016 9.142 1.00 93.94 211 GLU A CA 1
ATOM 1670 C C . GLU A 1 211 ? -20.144 -3.884 8.350 1.00 93.94 211 GLU A C 1
ATOM 1672 O O . GLU A 1 211 ? -20.764 -2.848 8.069 1.00 93.94 211 GLU A O 1
ATOM 1677 N N . ILE A 1 212 ? -18.895 -4.129 7.945 1.00 95.38 212 ILE A N 1
ATOM 1678 C CA . ILE A 1 212 ? -18.146 -3.320 6.980 1.00 95.38 212 ILE A CA 1
ATOM 1679 C C . ILE A 1 212 ? -17.766 -4.168 5.766 1.00 95.38 212 ILE A C 1
ATOM 1681 O O . ILE A 1 212 ? -17.499 -5.367 5.882 1.00 95.38 212 ILE A O 1
ATOM 1685 N N . LYS A 1 213 ? -17.701 -3.530 4.597 1.00 96.06 213 LYS A N 1
ATOM 1686 C CA . LYS A 1 213 ? -17.167 -4.125 3.367 1.00 96.06 213 LYS A CA 1
ATOM 1687 C C . LYS A 1 213 ? -15.997 -3.310 2.854 1.00 96.06 213 LYS A C 1
ATOM 1689 O O . LYS A 1 213 ? -16.095 -2.098 2.717 1.00 96.06 213 LYS A O 1
ATOM 1694 N N . ILE A 1 214 ? -14.911 -3.988 2.537 1.00 95.94 214 ILE A N 1
ATOM 1695 C CA . ILE A 1 214 ? -13.693 -3.431 1.970 1.00 95.94 214 ILE A CA 1
ATOM 1696 C C . ILE A 1 214 ? -13.656 -3.855 0.504 1.00 95.94 214 ILE A C 1
ATOM 1698 O O . ILE A 1 214 ? -13.611 -5.049 0.214 1.00 95.94 214 ILE A O 1
ATOM 1702 N N . LYS A 1 215 ? -13.703 -2.892 -0.416 1.00 95.81 215 LYS A N 1
ATOM 1703 C CA . LYS A 1 215 ? -13.663 -3.118 -1.861 1.00 95.81 215 LYS A CA 1
ATOM 1704 C C . LYS A 1 215 ? -12.343 -2.621 -2.433 1.00 95.81 215 LYS A C 1
ATOM 1706 O O . LYS A 1 215 ? -12.031 -1.432 -2.354 1.00 95.81 215 LYS A O 1
ATOM 1711 N N . ILE A 1 216 ? -11.587 -3.532 -3.033 1.00 95.81 216 ILE A N 1
ATOM 1712 C CA . ILE A 1 216 ? -10.309 -3.226 -3.668 1.00 95.81 216 ILE A CA 1
ATOM 1713 C C . ILE A 1 216 ? -10.578 -2.862 -5.139 1.00 95.81 216 ILE A C 1
ATOM 1715 O O . ILE A 1 216 ? -11.231 -3.639 -5.843 1.00 95.81 216 ILE A O 1
ATOM 1719 N N . PRO A 1 217 ? -10.134 -1.688 -5.621 1.00 95.12 217 PRO A N 1
ATOM 1720 C CA . PRO A 1 217 ? -10.319 -1.307 -7.017 1.00 95.12 217 PRO A CA 1
ATOM 1721 C C . PRO A 1 217 ? -9.459 -2.171 -7.950 1.00 95.12 217 PRO A C 1
ATOM 1723 O O . PRO A 1 217 ? -8.410 -2.681 -7.559 1.00 95.12 217 PRO A O 1
ATOM 1726 N N . ASN A 1 218 ? -9.888 -2.320 -9.205 1.00 95.69 218 ASN A N 1
ATOM 1727 C CA . ASN A 1 218 ? -9.212 -3.184 -10.185 1.00 95.69 218 ASN A CA 1
ATOM 1728 C C . ASN A 1 218 ? -7.831 -2.677 -10.617 1.00 95.69 218 ASN A C 1
ATOM 1730 O O . ASN A 1 218 ? -7.078 -3.433 -11.215 1.00 95.69 218 ASN A O 1
ATOM 1734 N N . ASP A 1 219 ? -7.504 -1.421 -10.332 1.00 94.56 219 ASP A N 1
ATOM 1735 C CA . ASP A 1 219 ? -6.203 -0.799 -10.575 1.00 94.56 219 ASP A CA 1
ATOM 1736 C C . ASP A 1 219 ? -5.445 -0.499 -9.269 1.00 94.56 219 ASP A C 1
ATOM 1738 O O . ASP A 1 219 ? -4.525 0.320 -9.245 1.00 94.56 219 ASP A O 1
ATOM 1742 N N . TRP A 1 220 ? -5.798 -1.163 -8.161 1.00 94.06 220 TRP A N 1
ATOM 1743 C CA . TRP A 1 220 ? -5.025 -1.093 -6.918 1.00 94.06 220 TRP A CA 1
ATOM 1744 C C . TRP A 1 220 ? -3.558 -1.503 -7.175 1.00 94.06 220 TRP A C 1
ATOM 1746 O O . TRP A 1 220 ? -3.336 -2.519 -7.841 1.00 94.06 220 TRP A O 1
ATOM 1756 N N . PRO A 1 221 ? -2.542 -0.757 -6.690 1.00 93.44 221 PRO A N 1
ATOM 1757 C CA . PRO A 1 221 ? -2.596 0.312 -5.683 1.00 93.44 221 PRO A CA 1
ATOM 1758 C C . PRO A 1 221 ? -2.686 1.759 -6.210 1.00 93.44 221 PRO A C 1
ATOM 1760 O O . PRO A 1 221 ? -2.438 2.695 -5.450 1.00 93.44 221 PRO A O 1
ATOM 1763 N N . LEU A 1 222 ? -3.054 1.982 -7.477 1.00 92.88 222 LEU A N 1
ATOM 1764 C CA . LEU A 1 222 ? -3.198 3.337 -8.037 1.00 92.88 222 LEU A CA 1
ATOM 1765 C C . LEU A 1 222 ? -4.464 4.060 -7.578 1.00 92.88 222 LEU A C 1
ATOM 1767 O O . LEU A 1 222 ? -4.500 5.287 -7.577 1.00 92.88 222 LEU A O 1
ATOM 1771 N N . HIS A 1 223 ? -5.484 3.321 -7.150 1.00 89.69 223 HIS A N 1
ATOM 1772 C CA . HIS A 1 223 ? -6.630 3.882 -6.449 1.00 89.69 223 HIS A CA 1
ATOM 1773 C C . HIS A 1 223 ? -6.774 3.283 -5.062 1.00 89.69 223 HIS A C 1
ATOM 1775 O O . HIS A 1 223 ? -6.366 2.157 -4.766 1.00 89.69 223 HIS A O 1
ATOM 1781 N N . ARG A 1 224 ? -7.365 4.088 -4.185 1.00 88.19 224 ARG A N 1
ATOM 1782 C CA . ARG A 1 224 ? -7.552 3.744 -2.785 1.00 88.19 224 ARG A CA 1
ATOM 1783 C C . ARG A 1 224 ? -8.661 2.710 -2.624 1.00 88.19 224 ARG A C 1
ATOM 1785 O O . ARG A 1 224 ? -9.691 2.782 -3.283 1.00 88.19 224 ARG A O 1
ATOM 1792 N N . ILE A 1 225 ? -8.449 1.791 -1.689 1.00 91.62 225 ILE A N 1
ATOM 1793 C CA . ILE A 1 225 ? -9.449 0.814 -1.251 1.00 91.62 225 ILE A CA 1
ATOM 1794 C C . ILE A 1 225 ? -10.674 1.541 -0.677 1.00 91.62 225 ILE A C 1
ATOM 1796 O O . ILE A 1 225 ? -10.546 2.385 0.207 1.00 91.62 225 ILE A O 1
ATOM 1800 N N . GLU A 1 226 ? -11.870 1.197 -1.142 1.00 91.69 226 GLU A N 1
ATOM 1801 C CA . GLU A 1 226 ? -13.119 1.750 -0.617 1.00 91.69 226 GLU A CA 1
ATOM 1802 C C . GLU A 1 226 ? -13.582 0.949 0.603 1.00 91.69 226 GLU A C 1
ATOM 1804 O O . GLU A 1 226 ? -13.610 -0.280 0.567 1.00 91.69 226 GLU A O 1
ATOM 1809 N N . ILE A 1 227 ? -14.015 1.630 1.667 1.00 92.75 227 ILE A N 1
ATOM 1810 C CA . ILE A 1 227 ? -14.702 0.983 2.792 1.00 92.75 227 ILE A CA 1
ATOM 1811 C C . ILE A 1 227 ? -16.156 1.438 2.784 1.00 92.75 227 ILE A C 1
ATOM 1813 O O . ILE A 1 227 ? -16.431 2.635 2.833 1.00 92.75 227 ILE A O 1
ATOM 1817 N N . ARG A 1 228 ? -17.073 0.477 2.712 1.00 90.25 228 ARG A N 1
ATOM 1818 C CA . ARG A 1 228 ? -18.521 0.670 2.709 1.00 90.25 228 ARG A CA 1
ATOM 1819 C C . ARG A 1 228 ? -19.094 0.253 4.053 1.00 90.25 228 ARG A C 1
ATOM 1821 O O . ARG A 1 228 ? -18.799 -0.834 4.556 1.00 90.25 228 ARG A O 1
ATOM 1828 N N . ASP A 1 229 ? -19.933 1.110 4.611 1.00 87.31 229 ASP A N 1
ATOM 1829 C CA . ASP A 1 229 ? -20.769 0.811 5.759 1.00 87.31 229 ASP A CA 1
ATOM 1830 C C . ASP A 1 229 ? -21.987 -0.000 5.308 1.00 87.31 229 ASP A C 1
ATOM 1832 O O . ASP A 1 229 ? -22.750 0.415 4.441 1.00 87.31 229 ASP A O 1
ATOM 1836 N N . VAL A 1 230 ? -22.151 -1.201 5.864 1.00 87.81 230 VAL A N 1
ATOM 1837 C CA . VAL A 1 230 ? -23.277 -2.074 5.502 1.00 87.81 230 VAL A CA 1
ATOM 1838 C C . VAL A 1 230 ? -24.318 -2.069 6.602 1.00 87.81 230 VAL A C 1
ATOM 1840 O O . VAL A 1 230 ? -25.501 -1.858 6.342 1.00 87.81 230 VAL A O 1
ATOM 1843 N N . LYS A 1 231 ? -23.881 -2.286 7.844 1.00 86.81 231 LYS A N 1
ATOM 1844 C CA . LYS A 1 231 ? -24.780 -2.365 8.990 1.00 86.81 231 LYS A CA 1
ATOM 1845 C C . LYS A 1 231 ? -24.119 -1.770 10.227 1.00 86.81 231 LYS A C 1
ATOM 1847 O O . LYS A 1 231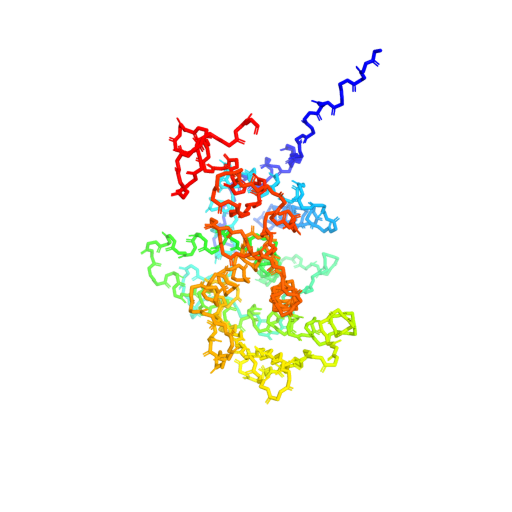 ? -23.065 -2.226 10.656 1.00 86.81 231 LYS A O 1
ATOM 1852 N N . ARG A 1 232 ? -24.763 -0.758 10.809 1.00 88.69 232 ARG A N 1
ATOM 1853 C CA . ARG A 1 232 ? -24.343 -0.078 12.042 1.00 88.69 232 ARG A CA 1
ATOM 1854 C C . ARG A 1 232 ? -25.430 -0.276 13.094 1.00 88.69 232 ARG A C 1
ATOM 1856 O O . ARG A 1 232 ? -26.540 0.217 12.911 1.00 88.69 232 ARG A O 1
ATOM 1863 N N . VAL A 1 233 ? -25.119 -0.970 14.187 1.00 85.69 233 VAL A N 1
ATOM 1864 C CA . VAL A 1 233 ? -26.050 -1.180 15.309 1.00 85.69 233 VAL A CA 1
ATOM 1865 C C . VAL A 1 233 ? -25.361 -0.807 16.616 1.00 85.69 233 VAL A C 1
ATOM 1867 O O . VAL A 1 233 ? -24.203 -1.153 16.813 1.00 85.69 233 VAL A O 1
ATOM 1870 N N . GLY A 1 234 ? -26.053 -0.071 17.492 1.00 81.94 234 GLY A N 1
ATOM 1871 C CA . GLY A 1 234 ? -25.552 0.268 18.833 1.00 81.94 234 GLY A CA 1
ATOM 1872 C C . GLY A 1 234 ? -24.413 1.295 18.884 1.00 81.94 234 GLY A C 1
ATOM 1873 O O . GLY A 1 234 ? -23.913 1.580 19.965 1.00 81.94 234 GLY A O 1
ATOM 1874 N N . VAL A 1 235 ? -24.017 1.877 17.747 1.00 86.94 235 VAL A N 1
ATOM 1875 C CA . VAL A 1 235 ? -22.890 2.819 17.641 1.00 86.94 235 VAL A CA 1
ATOM 1876 C C . VAL A 1 235 ? -23.346 4.117 16.981 1.00 86.94 235 VAL A C 1
ATOM 1878 O O . VAL A 1 235 ? -24.062 4.092 15.975 1.00 86.94 235 VAL A O 1
ATOM 1881 N N . ASP A 1 236 ? -22.932 5.256 17.539 1.00 88.94 236 ASP A N 1
ATOM 1882 C CA . ASP A 1 236 ? -23.227 6.567 16.969 1.00 88.94 236 ASP A CA 1
ATOM 1883 C C . ASP A 1 236 ? -22.468 6.810 15.655 1.00 88.94 236 ASP A C 1
ATOM 1885 O O . ASP A 1 236 ? -21.437 6.207 15.351 1.00 88.94 236 ASP A O 1
ATOM 1889 N N . GLU A 1 237 ? -22.994 7.722 14.846 1.00 88.69 237 GLU A N 1
ATOM 1890 C CA . GLU A 1 237 ? -22.475 7.979 13.506 1.00 88.69 237 GLU A CA 1
ATOM 1891 C C . GLU A 1 237 ? -21.051 8.529 13.482 1.00 88.69 237 GLU A C 1
ATOM 1893 O O . GLU A 1 237 ? -20.267 8.166 12.604 1.00 88.69 237 GLU A O 1
ATOM 1898 N N . ASN A 1 238 ? -20.714 9.396 14.434 1.00 85.56 238 ASN A N 1
ATOM 1899 C CA . ASN A 1 238 ? -19.414 10.050 14.467 1.00 85.56 238 ASN A CA 1
ATOM 1900 C C . ASN A 1 238 ? -18.328 9.053 14.861 1.00 85.56 238 ASN A C 1
ATOM 1902 O O . ASN A 1 238 ? -17.283 9.005 14.213 1.00 85.56 238 ASN A O 1
ATOM 1906 N N . ARG A 1 239 ? -18.606 8.203 15.856 1.00 86.31 239 ARG A N 1
ATOM 1907 C CA . ARG A 1 239 ? -17.722 7.106 16.256 1.00 86.31 239 ARG A CA 1
ATOM 1908 C C . ARG A 1 239 ? -17.535 6.098 15.132 1.00 86.31 239 ARG A C 1
ATOM 1910 O O . ARG A 1 239 ? -16.401 5.743 14.822 1.00 86.31 239 ARG A O 1
ATOM 1917 N N . TRP A 1 240 ? -18.617 5.695 14.466 1.00 90.38 240 TRP A N 1
ATOM 1918 C CA . TRP A 1 240 ? -18.521 4.786 13.325 1.00 90.38 240 TRP A CA 1
ATOM 1919 C C . TRP A 1 240 ? -17.649 5.370 12.210 1.00 90.38 240 TRP A C 1
ATOM 1921 O O . TRP A 1 240 ? -16.689 4.733 11.781 1.00 90.38 240 TRP A O 1
ATOM 1931 N N . ARG A 1 241 ? -17.908 6.617 11.791 1.00 88.94 241 ARG A N 1
ATOM 1932 C CA . ARG A 1 241 ? -17.073 7.313 10.796 1.00 88.94 241 ARG A CA 1
ATOM 1933 C C . ARG A 1 241 ? -15.611 7.388 11.224 1.00 88.94 241 ARG A C 1
ATOM 1935 O O . ARG A 1 241 ? -14.734 7.169 10.395 1.00 88.94 241 ARG A O 1
ATOM 1942 N N . ALA A 1 242 ? -15.342 7.670 12.496 1.00 87.38 242 ALA A N 1
ATOM 1943 C CA . ALA A 1 242 ? -13.986 7.724 13.022 1.00 87.38 242 ALA A CA 1
ATOM 1944 C C . ALA A 1 242 ? -13.274 6.368 12.955 1.00 87.38 242 ALA A C 1
ATOM 1946 O O . ALA A 1 242 ? -12.103 6.319 12.584 1.00 87.38 242 ALA A O 1
ATOM 1947 N N . TRP A 1 243 ? -13.971 5.266 13.241 1.00 90.00 243 TRP A N 1
ATOM 1948 C CA . TRP A 1 243 ? -13.412 3.923 13.080 1.00 90.00 243 TRP A CA 1
ATOM 1949 C C . TRP A 1 243 ? -13.110 3.608 11.619 1.00 90.00 243 TRP A C 1
ATOM 1951 O O . TRP A 1 243 ? -12.012 3.150 11.323 1.00 90.00 243 TRP A O 1
ATOM 1961 N N . ILE A 1 244 ? -14.026 3.912 10.696 1.00 91.44 244 ILE A N 1
ATOM 1962 C CA . ILE A 1 244 ? -13.801 3.697 9.258 1.00 91.44 244 ILE A CA 1
ATOM 1963 C C . ILE A 1 244 ? -12.602 4.514 8.764 1.00 91.44 244 ILE A C 1
ATOM 1965 O O . ILE A 1 244 ? -11.733 3.978 8.078 1.00 91.44 244 ILE A O 1
ATOM 1969 N N . LEU A 1 245 ? -12.503 5.784 9.166 1.00 88.19 245 LEU A N 1
ATOM 1970 C CA . LEU A 1 245 ? -11.353 6.635 8.852 1.00 88.19 245 LEU A CA 1
ATOM 1971 C C . LEU A 1 245 ? -10.050 6.079 9.437 1.00 88.19 245 LEU A C 1
ATOM 1973 O O . LEU A 1 245 ? -9.022 6.120 8.767 1.00 88.19 245 LEU A O 1
ATOM 1977 N N . ALA A 1 246 ? -10.081 5.543 10.658 1.00 86.56 246 ALA A N 1
ATOM 1978 C CA . ALA A 1 246 ? -8.915 4.931 11.284 1.00 86.56 246 ALA A CA 1
ATOM 1979 C C . ALA A 1 246 ? -8.443 3.693 10.503 1.00 86.56 246 ALA A C 1
ATOM 1981 O O . ALA A 1 246 ? -7.258 3.575 10.207 1.00 86.56 246 ALA A O 1
ATOM 1982 N N . VAL A 1 247 ? -9.372 2.826 10.087 1.00 90.38 247 VAL A N 1
ATOM 1983 C CA . VAL A 1 247 ? -9.083 1.653 9.243 1.00 90.38 247 VAL A CA 1
ATOM 1984 C C . VAL A 1 247 ? -8.477 2.079 7.901 1.00 90.38 247 VAL A C 1
ATOM 1986 O O . VAL A 1 247 ? -7.448 1.545 7.491 1.00 90.38 247 VAL A O 1
ATOM 1989 N N . GLN A 1 248 ? -9.060 3.085 7.238 1.00 88.62 248 GLN A N 1
ATOM 1990 C CA . GLN A 1 248 ? -8.517 3.652 5.996 1.00 88.62 248 GLN A CA 1
ATOM 1991 C C . GLN A 1 248 ? -7.095 4.198 6.181 1.00 88.62 248 GLN A C 1
ATOM 1993 O O . GLN A 1 248 ? -6.212 3.932 5.365 1.00 88.62 248 GLN A O 1
ATOM 1998 N N . GLN A 1 249 ? -6.857 4.943 7.262 1.00 84.75 249 GLN A N 1
ATOM 1999 C CA . GLN A 1 249 ? -5.543 5.505 7.571 1.00 84.75 249 GLN A CA 1
ATOM 2000 C C . GLN A 1 249 ? -4.500 4.420 7.825 1.00 84.75 249 GLN A C 1
ATOM 2002 O O . GLN A 1 249 ? -3.389 4.549 7.319 1.00 84.75 249 GLN A O 1
ATOM 2007 N N . THR A 1 250 ? -4.841 3.350 8.543 1.00 84.88 250 THR A N 1
ATOM 2008 C CA . THR A 1 250 ? -3.924 2.228 8.788 1.00 84.88 250 THR A CA 1
ATOM 2009 C C . THR A 1 250 ? -3.478 1.563 7.489 1.00 84.88 250 THR A C 1
ATOM 2011 O O . THR A 1 250 ? -2.288 1.312 7.315 1.00 84.88 250 THR A O 1
ATOM 2014 N N . MET A 1 251 ? -4.390 1.362 6.534 1.00 85.81 251 MET A N 1
ATOM 2015 C CA . MET A 1 251 ? -4.034 0.773 5.238 1.00 85.81 251 MET A CA 1
ATOM 2016 C C . MET A 1 251 ? -3.168 1.720 4.383 1.00 85.81 251 MET A C 1
ATOM 2018 O O . MET A 1 251 ? -2.239 1.277 3.712 1.00 85.81 251 MET A O 1
ATOM 2022 N N . TRP A 1 252 ? -3.419 3.036 4.404 1.00 77.06 252 TRP A N 1
ATOM 2023 C CA . TRP A 1 252 ? -2.747 3.977 3.488 1.00 77.06 252 TRP A CA 1
ATOM 2024 C C . TRP A 1 252 ? -1.488 4.648 4.036 1.00 77.06 252 TRP A C 1
ATOM 2026 O O . TRP A 1 252 ? -0.590 4.975 3.263 1.00 77.06 252 TRP A O 1
ATOM 2036 N N . ALA A 1 253 ? -1.412 4.907 5.340 1.00 65.50 253 ALA A N 1
ATOM 2037 C CA . ALA A 1 253 ? -0.350 5.735 5.909 1.00 65.50 253 ALA A CA 1
ATOM 2038 C C . ALA A 1 253 ? 0.995 5.000 6.037 1.00 65.50 253 ALA A C 1
ATOM 2040 O O . ALA A 1 253 ? 2.015 5.655 6.236 1.00 65.50 253 ALA A O 1
ATOM 2041 N N . GLN A 1 254 ? 1.013 3.664 5.945 1.00 60.34 254 GLN A N 1
ATOM 2042 C CA . GLN A 1 254 ? 2.200 2.852 6.250 1.00 60.34 254 GLN A CA 1
ATOM 2043 C C . GLN A 1 254 ? 2.386 1.641 5.328 1.00 60.34 254 GLN A C 1
ATOM 2045 O O . GLN A 1 254 ? 3.076 0.700 5.709 1.00 60.34 254 GLN A O 1
ATOM 2050 N N . ASN A 1 255 ? 1.792 1.647 4.126 1.00 68.25 255 ASN A N 1
ATOM 2051 C CA . ASN A 1 255 ? 1.759 0.448 3.278 1.00 68.25 255 ASN A CA 1
ATOM 2052 C C . ASN A 1 255 ? 1.143 -0.752 4.030 1.00 68.25 255 ASN A C 1
ATOM 2054 O O . ASN A 1 255 ? 1.648 -1.873 3.956 1.00 68.25 255 ASN A O 1
ATOM 2058 N N . GLY A 1 256 ? 0.117 -0.464 4.840 1.00 76.69 256 GLY A N 1
ATOM 2059 C CA . GLY A 1 256 ? -0.507 -1.428 5.737 1.00 76.69 256 GLY A CA 1
ATOM 2060 C C . GLY A 1 256 ? -1.360 -2.426 4.967 1.00 76.69 256 GLY A C 1
ATOM 2061 O O . GLY A 1 256 ? -1.897 -2.117 3.899 1.00 76.69 256 GLY A O 1
ATOM 2062 N N . ARG A 1 257 ? -1.493 -3.627 5.522 1.00 87.88 257 ARG A N 1
ATOM 2063 C CA . ARG A 1 257 ? -2.305 -4.704 4.955 1.00 87.88 257 ARG A CA 1
ATOM 2064 C C . ARG A 1 257 ? -3.775 -4.507 5.318 1.00 87.88 257 ARG A C 1
ATOM 2066 O O . ARG A 1 257 ? -4.122 -3.829 6.288 1.00 87.88 257 ARG A O 1
ATOM 2073 N N . ILE A 1 258 ? -4.663 -5.165 4.579 1.00 92.88 258 ILE A N 1
ATOM 2074 C CA . ILE A 1 258 ? -6.096 -5.215 4.901 1.00 92.88 258 ILE A CA 1
ATOM 2075 C C . ILE A 1 258 ? -6.313 -5.855 6.278 1.00 92.88 258 ILE A C 1
ATOM 2077 O O . ILE A 1 258 ? -7.181 -5.415 7.032 1.00 92.88 258 ILE A O 1
ATOM 2081 N N . VAL A 1 259 ? -5.495 -6.854 6.628 1.00 92.75 259 VAL A N 1
ATOM 2082 C CA . VAL A 1 259 ? -5.529 -7.534 7.933 1.00 92.75 259 VAL A CA 1
ATOM 2083 C C . VAL A 1 259 ? -5.330 -6.543 9.082 1.00 92.75 259 VAL A C 1
ATOM 2085 O O . VAL A 1 259 ? -6.136 -6.543 10.008 1.00 92.75 259 VAL A O 1
ATOM 2088 N N . ASP A 1 260 ? -4.364 -5.624 8.978 1.00 90.00 260 ASP A N 1
ATOM 2089 C CA . ASP A 1 260 ? -4.101 -4.608 10.010 1.00 90.00 260 ASP A CA 1
ATOM 2090 C C . ASP A 1 260 ? -5.313 -3.688 10.220 1.00 90.00 260 ASP A C 1
ATOM 2092 O O . ASP A 1 260 ? -5.692 -3.347 11.346 1.00 90.00 260 ASP A O 1
ATOM 2096 N N . GLY A 1 261 ? -5.959 -3.302 9.116 1.00 91.88 261 GLY A N 1
ATOM 2097 C CA . GLY A 1 261 ? -7.188 -2.518 9.144 1.00 91.88 261 GLY A CA 1
ATOM 2098 C C . GLY A 1 261 ? -8.336 -3.263 9.832 1.00 91.88 261 GLY A C 1
ATOM 2099 O O . GLY A 1 261 ? -9.026 -2.697 10.683 1.00 91.88 261 GLY A O 1
ATOM 2100 N N . LEU A 1 262 ? -8.525 -4.543 9.510 1.00 93.56 262 LEU A N 1
ATOM 2101 C CA . LEU A 1 262 ? -9.547 -5.392 10.127 1.00 93.56 262 LEU A CA 1
ATOM 2102 C C . LEU A 1 262 ? -9.275 -5.641 11.617 1.00 93.56 262 LEU A C 1
ATOM 2104 O O . LEU A 1 262 ? -10.208 -5.586 12.420 1.00 93.56 262 LEU A O 1
ATOM 2108 N N . ALA A 1 263 ? -8.016 -5.843 12.005 1.00 92.06 263 ALA A N 1
ATOM 2109 C CA . ALA A 1 263 ? -7.609 -6.020 13.395 1.00 92.06 263 ALA A CA 1
ATOM 2110 C C . ALA A 1 263 ? -7.884 -4.754 14.221 1.00 92.06 263 ALA A C 1
ATOM 2112 O O . ALA A 1 263 ? -8.412 -4.823 15.336 1.00 92.06 263 ALA A O 1
ATOM 2113 N N . LEU A 1 264 ? -7.610 -3.572 13.656 1.00 90.88 264 LEU A N 1
ATOM 2114 C CA . LEU A 1 264 ? -7.948 -2.297 14.286 1.00 90.88 264 LEU A CA 1
ATOM 2115 C C . LEU A 1 264 ? -9.463 -2.118 14.442 1.00 90.88 264 LEU A C 1
ATOM 2117 O O . LEU A 1 264 ? -9.920 -1.688 15.505 1.00 90.88 264 LEU A O 1
ATOM 2121 N N . PHE A 1 265 ? -10.241 -2.455 13.408 1.00 92.38 265 PHE A N 1
ATOM 2122 C CA . PHE A 1 265 ? -11.702 -2.422 13.471 1.00 92.38 265 PHE A CA 1
ATOM 2123 C C . PHE A 1 265 ? -12.222 -3.323 14.594 1.00 92.38 265 PHE A C 1
ATOM 2125 O O . PHE A 1 265 ? -12.922 -2.839 15.483 1.00 92.38 265 PHE A O 1
ATOM 2132 N N . LYS A 1 266 ? -11.796 -4.593 14.610 1.00 92.94 266 LYS A N 1
ATOM 2133 C CA . LYS A 1 266 ? -12.115 -5.572 15.658 1.00 92.94 266 LYS A CA 1
ATOM 2134 C C . LYS A 1 266 ? -11.843 -5.002 17.045 1.00 92.94 266 LYS A C 1
ATOM 2136 O O . LYS A 1 266 ? -12.729 -4.977 17.892 1.00 92.94 266 LYS A O 1
ATOM 2141 N N . LYS A 1 267 ? -10.633 -4.482 17.265 1.00 91.19 267 LYS A N 1
ATOM 2142 C CA . LYS A 1 267 ? -10.207 -3.950 18.562 1.00 91.19 267 LYS A CA 1
ATOM 2143 C C . LYS A 1 267 ? -11.036 -2.743 19.002 1.00 91.19 267 LYS A C 1
ATOM 2145 O O . LYS A 1 267 ? -11.388 -2.648 20.173 1.00 91.19 267 LYS A O 1
ATOM 2150 N N . ASN A 1 268 ? -11.365 -1.830 18.088 1.00 90.50 268 ASN A N 1
ATOM 2151 C CA . ASN A 1 268 ? -12.229 -0.690 18.398 1.00 90.50 268 ASN A CA 1
ATOM 2152 C C . ASN A 1 268 ? -13.650 -1.131 18.776 1.00 90.50 268 ASN A C 1
ATOM 2154 O O . ASN A 1 268 ? -14.192 -0.618 19.753 1.00 90.50 268 ASN A O 1
ATOM 2158 N N . VAL A 1 269 ? -14.226 -2.094 18.050 1.00 91.06 269 VAL A N 1
ATOM 2159 C CA . VAL A 1 269 ? -15.560 -2.635 18.349 1.00 91.06 269 VAL A CA 1
ATOM 2160 C C . VAL A 1 269 ? -15.558 -3.351 19.702 1.00 91.06 269 VAL A C 1
ATOM 2162 O O . VAL A 1 269 ? -16.352 -2.993 20.568 1.00 91.06 269 VAL A O 1
ATOM 2165 N N . THR A 1 270 ? -14.624 -4.280 19.934 1.00 91.38 270 THR A N 1
ATOM 2166 C CA . THR A 1 270 ? -14.515 -5.024 21.201 1.00 91.38 270 THR A CA 1
ATOM 2167 C C . THR A 1 270 ? -14.405 -4.079 22.398 1.00 91.38 270 THR A C 1
ATOM 2169 O O . THR A 1 270 ? -15.218 -4.136 23.317 1.00 91.38 270 THR A O 1
ATOM 2172 N N . LEU A 1 271 ? -13.454 -3.140 22.369 1.00 91.00 271 LEU A N 1
ATOM 2173 C CA . LEU A 1 271 ? -13.228 -2.239 23.501 1.00 91.00 271 LEU A CA 1
ATOM 2174 C C . LEU A 1 271 ? -14.405 -1.289 23.749 1.00 91.00 271 LEU A C 1
ATOM 2176 O O . LEU A 1 271 ? -14.619 -0.860 24.883 1.00 91.00 271 LEU A O 1
ATOM 2180 N N . HIS A 1 272 ? -15.166 -0.950 22.708 1.00 89.81 272 HIS A N 1
ATOM 2181 C CA . HIS A 1 272 ? -16.360 -0.131 22.856 1.00 89.81 272 HIS A CA 1
ATOM 2182 C C . HIS A 1 272 ? -17.432 -0.845 23.681 1.00 89.81 272 HIS A C 1
ATOM 2184 O O . HIS A 1 272 ? -17.957 -0.260 24.630 1.00 89.81 272 HIS A O 1
ATOM 2190 N N . PHE A 1 273 ? -17.710 -2.110 23.362 1.00 89.12 273 PHE A N 1
ATOM 2191 C CA . PHE A 1 273 ? -18.698 -2.910 24.085 1.00 89.12 273 PHE A CA 1
ATOM 2192 C C . PHE A 1 273 ? -18.202 -3.381 25.462 1.00 89.12 273 PHE A C 1
ATOM 2194 O O . PHE A 1 273 ? -19.012 -3.613 26.352 1.00 89.12 273 PHE A O 1
ATOM 2201 N N . GLU A 1 274 ? -16.887 -3.381 25.705 1.00 90.44 274 GLU A N 1
ATOM 2202 C CA . GLU A 1 274 ? -16.298 -3.492 27.052 1.00 90.44 274 GLU A CA 1
ATOM 2203 C C . GLU A 1 274 ? -16.391 -2.193 27.885 1.00 90.44 274 GLU A C 1
ATOM 2205 O O . GLU A 1 274 ? -15.959 -2.151 29.040 1.00 90.44 274 GLU A O 1
ATOM 2210 N N . GLY A 1 275 ? -16.928 -1.105 27.322 1.00 88.19 275 GLY A N 1
ATOM 2211 C CA . GLY A 1 275 ? -17.113 0.169 28.022 1.00 88.19 275 GLY A CA 1
ATOM 2212 C C . GLY A 1 275 ? -15.857 1.044 28.109 1.00 88.19 275 GLY A C 1
ATOM 2213 O O . GLY A 1 275 ? -15.802 1.963 28.934 1.00 88.19 275 GLY A O 1
ATOM 2214 N N . GLN A 1 276 ? -14.837 0.800 27.277 1.00 88.50 276 GLN A N 1
ATOM 2215 C CA . GLN A 1 276 ? -13.689 1.702 27.191 1.00 88.50 276 GLN A CA 1
ATOM 2216 C C . GLN A 1 276 ? -14.086 3.025 26.539 1.00 88.50 276 GLN A C 1
ATOM 2218 O O . GLN A 1 276 ? -14.683 3.072 25.467 1.00 88.50 276 GLN A O 1
ATOM 2223 N N . VAL A 1 277 ? -13.693 4.118 27.189 1.00 87.81 277 VAL A N 1
ATOM 2224 C CA . VAL A 1 277 ? -13.963 5.480 26.716 1.00 87.81 277 VAL A CA 1
ATOM 2225 C C . VAL A 1 277 ? -12.976 5.849 25.614 1.00 87.81 277 VAL A C 1
ATOM 2227 O O . VAL A 1 277 ? -11.766 5.727 25.809 1.00 87.81 277 VAL A O 1
ATOM 2230 N N . GLU A 1 278 ? -13.477 6.350 24.489 1.00 88.69 278 GLU A N 1
ATOM 2231 C CA . GLU A 1 278 ? -12.669 6.807 23.362 1.00 88.69 278 GLU A CA 1
ATOM 2232 C C . GLU A 1 278 ? -11.896 8.113 23.624 1.00 88.69 278 GLU A C 1
ATOM 2234 O O . GLU A 1 278 ? -12.121 8.858 24.582 1.00 88.69 278 GLU A O 1
ATOM 2239 N N . CYS A 1 279 ? -10.950 8.409 22.732 1.00 92.06 279 CYS A N 1
ATOM 2240 C CA . CYS A 1 279 ? -10.302 9.709 22.671 1.00 92.06 279 CYS A CA 1
ATOM 2241 C C . CYS A 1 279 ? -11.282 10.765 22.152 1.00 92.06 279 CYS A C 1
ATOM 2243 O O . CYS A 1 279 ? -11.771 10.661 21.032 1.00 92.06 279 CYS A O 1
ATOM 2245 N N . ALA A 1 280 ? -11.481 11.848 22.895 1.00 90.50 280 ALA A N 1
ATOM 2246 C CA . ALA A 1 280 ? -12.419 12.901 22.517 1.00 90.50 280 ALA A CA 1
ATOM 2247 C C . ALA A 1 280 ? -11.896 13.865 21.426 1.00 90.50 280 ALA A C 1
ATOM 2249 O O . ALA A 1 280 ? -12.558 14.848 21.111 1.00 90.50 280 ALA A O 1
ATOM 2250 N N . ILE A 1 281 ? -10.702 13.614 20.868 1.00 88.38 281 ILE A N 1
ATOM 2251 C CA . ILE A 1 281 ? -10.166 14.335 19.696 1.00 88.38 281 ILE A CA 1
ATOM 2252 C C . ILE A 1 281 ? -10.398 13.531 18.416 1.00 88.38 281 ILE A C 1
ATOM 2254 O O . ILE A 1 281 ? -10.903 14.069 17.437 1.00 88.38 281 ILE A O 1
ATOM 2258 N N . CYS A 1 282 ? -9.994 12.257 18.400 1.00 85.38 282 CYS A N 1
ATOM 2259 C CA . CYS A 1 282 ? -10.058 11.425 17.195 1.00 85.38 282 CYS A CA 1
ATOM 2260 C C . CYS A 1 282 ? -11.241 10.449 17.178 1.00 85.38 282 CYS A C 1
ATOM 2262 O O . CYS A 1 282 ? -11.392 9.733 16.197 1.00 85.38 282 CYS A O 1
ATOM 2264 N N . TYR A 1 283 ? -12.043 10.390 18.249 1.00 84.12 283 TYR A N 1
ATOM 2265 C CA . TYR A 1 283 ? -13.186 9.483 18.429 1.00 84.12 283 TYR A CA 1
ATOM 2266 C C . TYR A 1 283 ? -12.854 7.985 18.273 1.00 84.12 283 TYR A C 1
ATOM 2268 O O . TYR A 1 283 ? -13.742 7.154 18.101 1.00 84.12 283 TYR A O 1
ATOM 2276 N N . SER A 1 284 ? -11.570 7.626 18.369 1.00 84.12 284 SER A N 1
ATOM 2277 C CA . SER A 1 284 ? -11.085 6.245 18.349 1.00 84.12 284 SER A CA 1
ATOM 2278 C C . SER A 1 284 ? -10.639 5.815 19.745 1.00 84.12 284 SER A C 1
ATOM 2280 O O . SER A 1 284 ? -10.104 6.621 20.516 1.00 84.12 284 SER A O 1
ATOM 2282 N N . ILE A 1 285 ? -10.830 4.537 20.076 1.00 87.12 285 ILE A N 1
ATOM 2283 C CA . ILE A 1 285 ? -10.318 3.953 21.322 1.00 87.12 285 ILE A CA 1
ATOM 2284 C C . ILE A 1 285 ? -8.836 3.615 21.147 1.00 87.12 285 ILE A C 1
ATOM 2286 O O . ILE A 1 285 ? -8.021 3.891 22.026 1.00 87.12 285 ILE A O 1
ATOM 2290 N N . ILE A 1 286 ? -8.453 3.104 19.981 1.00 86.69 286 ILE A N 1
ATOM 2291 C CA . ILE A 1 286 ? -7.060 2.811 19.652 1.00 86.69 286 ILE A CA 1
ATOM 2292 C C . ILE A 1 286 ? -6.471 3.931 18.805 1.00 86.69 286 ILE A C 1
ATOM 2294 O O . ILE A 1 286 ? -7.037 4.338 17.790 1.00 86.69 286 ILE A O 1
ATOM 2298 N N . SER A 1 287 ? -5.329 4.453 19.243 1.00 83.88 287 SER A N 1
ATOM 2299 C CA . SER A 1 287 ? -4.560 5.431 18.481 1.00 83.88 287 SER A CA 1
ATOM 2300 C C . SER A 1 287 ? -3.969 4.775 17.237 1.00 83.88 287 SER A C 1
ATOM 2302 O O . SER A 1 287 ? -3.231 3.798 17.336 1.00 83.88 287 SER A O 1
ATOM 2304 N N . VAL A 1 288 ? -4.234 5.358 16.068 1.00 79.88 288 VAL A N 1
ATOM 2305 C CA . VAL A 1 288 ? -3.626 4.942 14.791 1.00 79.88 288 VAL A CA 1
ATOM 2306 C C . VAL A 1 288 ? -2.118 5.205 14.725 1.00 79.88 288 VAL A C 1
ATOM 2308 O O . VAL A 1 288 ? -1.445 4.684 13.847 1.00 79.88 288 VAL A O 1
ATOM 2311 N N . MET A 1 289 ? -1.578 6.035 15.625 1.00 78.88 289 MET A N 1
ATOM 2312 C CA . MET A 1 289 ? -0.163 6.426 15.596 1.00 78.88 289 MET A CA 1
ATOM 2313 C C . MET A 1 289 ? 0.728 5.451 16.362 1.00 78.88 289 MET A C 1
ATOM 2315 O O . MET A 1 289 ? 1.865 5.227 15.968 1.00 78.88 289 MET A O 1
ATOM 2319 N N . ASP A 1 290 ? 0.231 4.923 17.481 1.00 82.69 290 ASP A N 1
ATOM 2320 C CA . ASP A 1 290 ? 1.037 4.174 18.453 1.00 82.69 290 ASP A CA 1
ATOM 2321 C C . ASP A 1 290 ? 0.275 3.018 19.127 1.00 82.69 290 ASP A C 1
ATOM 2323 O O . ASP A 1 290 ? 0.777 2.408 20.068 1.00 82.69 290 ASP A O 1
ATOM 2327 N N . GLY A 1 291 ? -0.959 2.724 18.700 1.00 83.75 291 GLY A N 1
ATOM 2328 C CA . GLY A 1 291 ? -1.784 1.650 19.260 1.00 83.75 291 GLY A CA 1
ATOM 2329 C C . GLY A 1 291 ? -2.259 1.882 20.701 1.00 83.75 291 GLY A C 1
ATOM 2330 O O . GLY A 1 291 ? -2.862 0.986 21.301 1.00 83.75 291 GLY A O 1
ATOM 2331 N N . SER A 1 292 ? -1.993 3.059 21.279 1.00 88.69 292 SER A N 1
ATOM 2332 C CA . SER A 1 292 ? -2.266 3.353 22.686 1.00 88.69 292 SER A CA 1
ATOM 2333 C C . SER A 1 292 ? -3.747 3.630 22.975 1.00 88.69 292 SER A C 1
ATOM 2335 O O . SER A 1 292 ? -4.517 4.042 22.106 1.00 88.69 292 SER A O 1
ATOM 2337 N N . LEU A 1 293 ? -4.141 3.420 24.238 1.00 91.06 293 LEU A N 1
ATOM 2338 C CA . LEU A 1 293 ? -5.451 3.801 24.780 1.00 91.06 293 LEU A CA 1
ATOM 2339 C C . LEU A 1 293 ? -5.462 5.275 25.223 1.00 91.06 293 LEU A C 1
ATOM 2341 O O . LEU A 1 293 ? -4.415 5.807 25.615 1.00 91.06 293 LEU A O 1
ATOM 2345 N N . PRO A 1 294 ? -6.627 5.946 25.254 1.00 92.38 294 PRO A N 1
ATOM 2346 C CA . PRO A 1 294 ? -6.745 7.332 25.684 1.00 92.38 294 PRO A CA 1
AT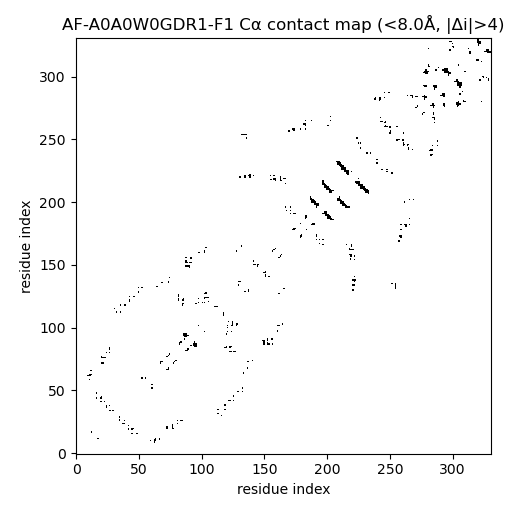OM 2347 C C . PRO A 1 294 ? -6.619 7.430 27.209 1.00 92.38 294 PRO A C 1
ATOM 2349 O O . PRO A 1 294 ? -7.593 7.465 27.957 1.00 92.38 294 PRO A O 1
ATOM 2352 N N . LYS A 1 295 ? -5.381 7.436 27.703 1.00 91.12 295 LYS A N 1
ATOM 2353 C CA . LYS A 1 295 ? -5.085 7.460 29.144 1.00 91.12 295 LYS A CA 1
ATOM 2354 C C . LYS A 1 295 ? -5.066 8.875 29.732 1.00 91.12 295 LYS A C 1
ATOM 2356 O O . LYS A 1 295 ? -5.174 9.021 30.948 1.00 91.12 295 LYS A O 1
ATOM 2361 N N . LYS A 1 296 ? -4.926 9.929 28.915 1.00 92.00 296 LYS A N 1
ATOM 2362 C CA . LYS A 1 296 ? -4.871 11.318 29.406 1.00 92.00 296 LYS A CA 1
ATOM 2363 C C . LYS A 1 296 ? -6.284 11.829 29.664 1.00 92.00 296 LYS A C 1
ATOM 2365 O O . LYS A 1 296 ? -7.056 11.970 28.727 1.00 92.00 296 LYS A O 1
ATOM 2370 N N . ARG A 1 297 ? -6.632 12.101 30.923 1.00 92.56 297 ARG A N 1
ATOM 2371 C CA . ARG A 1 297 ? -7.976 12.534 31.337 1.00 92.56 297 ARG A CA 1
ATOM 2372 C C . ARG A 1 297 ? -7.966 14.004 31.752 1.00 92.56 297 ARG A C 1
ATOM 2374 O O . ARG A 1 297 ? -7.171 14.380 32.607 1.00 92.56 297 ARG A O 1
ATOM 2381 N N . CYS A 1 298 ? -8.876 14.816 31.214 1.00 92.31 298 CYS A N 1
ATOM 2382 C CA . CYS A 1 298 ? -9.067 16.185 31.698 1.00 92.31 298 CYS A CA 1
ATOM 2383 C C . CYS A 1 298 ? -9.614 16.171 33.134 1.00 92.31 298 CYS A C 1
ATOM 2385 O O . CYS A 1 298 ? -10.570 15.453 33.435 1.00 92.31 298 CYS A O 1
ATOM 2387 N N . ARG A 1 299 ? -9.052 16.987 34.033 1.00 90.31 299 ARG A N 1
ATOM 2388 C CA . ARG A 1 299 ? -9.532 17.076 35.421 1.00 90.31 299 ARG A CA 1
ATOM 2389 C C . ARG A 1 299 ? -10.903 17.739 35.540 1.00 90.31 299 ARG A C 1
ATOM 2391 O O . ARG A 1 299 ? -11.658 17.330 36.420 1.00 90.31 299 ARG A O 1
ATOM 2398 N N . THR A 1 300 ? -11.238 18.668 34.646 1.00 92.75 300 THR A N 1
ATOM 2399 C CA . THR A 1 300 ? -12.515 19.396 34.647 1.00 92.75 300 THR A CA 1
ATOM 2400 C C . THR A 1 300 ? -13.625 18.577 33.992 1.00 92.75 300 THR A C 1
ATOM 2402 O O . THR A 1 300 ? -14.502 18.069 34.681 1.00 92.75 300 THR A O 1
ATOM 2405 N N . CYS A 1 301 ? -13.569 18.370 32.672 1.00 93.56 301 CYS A N 1
ATOM 2406 C CA . CYS A 1 301 ? -14.650 17.717 31.922 1.00 93.56 301 CYS A CA 1
ATOM 2407 C C . CYS A 1 301 ? -14.561 16.184 31.885 1.00 93.56 301 CYS A C 1
ATOM 2409 O O . CYS A 1 301 ? -15.425 15.538 31.307 1.00 93.56 301 CYS A O 1
ATOM 2411 N N . LYS A 1 302 ? -13.513 15.587 32.472 1.00 92.25 302 LYS A N 1
ATOM 2412 C CA . LYS A 1 302 ? -13.297 14.130 32.578 1.00 92.25 302 LYS A CA 1
ATOM 2413 C C . LYS A 1 302 ? -13.150 13.357 31.260 1.00 92.25 302 LYS A C 1
ATOM 2415 O O . LYS A 1 302 ? -12.900 12.153 31.338 1.00 92.25 302 LYS A O 1
ATOM 2420 N N . ASN A 1 303 ? -13.209 14.026 30.108 1.00 93.00 303 ASN A N 1
ATOM 2421 C CA . ASN A 1 303 ? -12.933 13.443 28.794 1.00 93.00 303 ASN A CA 1
ATOM 2422 C C . ASN A 1 303 ? -11.498 12.914 28.689 1.00 93.00 303 ASN A C 1
ATOM 2424 O O . ASN A 1 303 ? -10.586 13.423 29.355 1.00 93.00 303 ASN A O 1
ATOM 2428 N N . ARG A 1 304 ? -11.315 11.881 27.861 1.00 94.00 304 ARG A N 1
ATOM 2429 C CA . ARG A 1 304 ? -10.045 11.171 27.685 1.00 94.00 304 ARG A CA 1
ATOM 2430 C C . ARG A 1 304 ? -9.415 11.450 26.322 1.00 94.00 304 ARG A C 1
ATOM 2432 O O . ARG A 1 304 ? -10.115 11.728 25.358 1.00 94.00 304 ARG A O 1
ATOM 2439 N N . PHE A 1 305 ? -8.090 11.362 26.246 1.00 93.88 305 PHE A N 1
ATOM 2440 C CA . PHE A 1 305 ? -7.301 11.658 25.053 1.00 93.88 305 PHE A CA 1
ATOM 2441 C C . PHE A 1 305 ? -6.114 10.697 24.916 1.00 93.88 305 PHE A C 1
ATOM 2443 O O . PHE A 1 305 ? -5.492 10.314 25.916 1.00 93.88 305 PHE A O 1
ATOM 2450 N N . HIS A 1 306 ? -5.756 10.341 23.680 1.00 93.56 306 HIS A N 1
ATOM 2451 C CA . HIS A 1 306 ? -4.437 9.771 23.382 1.00 93.56 306 HIS A CA 1
ATOM 2452 C C . HIS A 1 306 ? -3.359 10.828 23.617 1.00 93.56 306 HIS A C 1
ATOM 2454 O O . HIS A 1 306 ? -3.572 12.009 23.333 1.00 93.56 306 HIS A O 1
ATOM 2460 N N . ALA A 1 307 ? -2.190 10.407 24.103 1.00 91.88 307 ALA A N 1
ATOM 2461 C CA . ALA A 1 307 ? -1.078 11.324 24.348 1.00 91.88 307 ALA A CA 1
ATOM 2462 C C . ALA A 1 307 ? -0.652 12.043 23.057 1.00 91.88 307 ALA A C 1
ATOM 2464 O O . ALA A 1 307 ? -0.514 13.263 23.062 1.00 91.88 307 ALA A O 1
ATOM 2465 N N . ALA A 1 308 ? -0.546 11.308 21.946 1.00 90.56 308 ALA A N 1
ATOM 2466 C CA . ALA A 1 308 ? -0.183 11.859 20.643 1.00 90.56 308 ALA A CA 1
ATOM 2467 C C . ALA A 1 308 ? -1.224 12.855 20.095 1.00 90.56 308 ALA A C 1
ATOM 2469 O O . ALA A 1 308 ? -0.855 13.930 19.621 1.00 90.56 308 ALA A O 1
ATOM 2470 N N . CYS A 1 309 ? -2.525 12.547 20.202 1.00 90.56 309 CYS A N 1
ATOM 2471 C CA . CYS A 1 309 ? -3.595 13.462 19.783 1.00 90.56 309 CYS A CA 1
ATOM 2472 C C . CYS A 1 309 ? -3.568 14.766 20.583 1.00 90.56 309 CYS A C 1
ATOM 2474 O O . CYS A 1 309 ? -3.645 15.849 20.007 1.00 90.56 309 CYS A O 1
ATOM 2476 N N . LEU A 1 310 ? -3.435 14.656 21.905 1.00 91.12 310 LEU A N 1
ATOM 2477 C CA . LEU A 1 310 ? -3.395 15.810 22.793 1.00 91.12 310 LEU A CA 1
ATOM 2478 C C . LEU A 1 310 ? -2.145 16.666 22.558 1.00 91.12 310 LEU A C 1
ATOM 2480 O O . LEU A 1 310 ? -2.244 17.886 22.488 1.00 91.12 310 LEU A O 1
ATOM 2484 N N . TYR A 1 311 ? -0.986 16.032 22.382 1.00 90.44 311 TYR A N 1
ATOM 2485 C CA . TYR A 1 311 ? 0.263 16.716 22.060 1.00 90.44 311 TYR A CA 1
ATOM 2486 C C . TYR A 1 311 ? 0.167 17.484 20.736 1.00 90.44 311 TYR A C 1
ATOM 2488 O O . TYR A 1 311 ? 0.479 18.673 20.677 1.00 90.44 311 TYR A O 1
ATOM 2496 N N . ARG A 1 312 ? -0.342 16.834 19.680 1.00 89.38 312 ARG A N 1
ATOM 2497 C CA . ARG A 1 312 ? -0.546 17.468 18.371 1.00 89.38 312 ARG A CA 1
ATOM 2498 C C . ARG A 1 312 ? -1.499 18.657 18.462 1.00 89.38 312 ARG A C 1
ATOM 2500 O O . ARG A 1 312 ? -1.227 19.688 17.855 1.00 89.38 312 ARG A O 1
ATOM 2507 N N . TRP A 1 313 ? -2.589 18.521 19.217 1.00 89.12 313 TRP A N 1
ATOM 2508 C CA . TRP A 1 313 ? -3.527 19.614 19.460 1.00 89.12 313 TRP A CA 1
ATOM 2509 C C . TRP A 1 313 ? -2.822 20.815 20.088 1.00 89.12 313 TRP A C 1
ATOM 2511 O O . TRP A 1 313 ? -2.819 21.876 19.478 1.00 89.12 313 TRP A O 1
ATOM 2521 N N . ILE A 1 314 ? -2.157 20.628 21.234 1.00 89.44 314 ILE A N 1
ATOM 2522 C CA . ILE A 1 314 ? -1.483 21.706 21.979 1.00 89.44 314 ILE A CA 1
ATOM 2523 C C . ILE A 1 314 ? -0.475 22.454 21.098 1.00 89.44 314 ILE A C 1
ATOM 2525 O O . ILE A 1 314 ? -0.452 23.686 21.092 1.00 89.44 314 ILE A O 1
ATOM 2529 N N . ASN A 1 315 ? 0.319 21.712 20.321 1.00 87.50 315 ASN A N 1
ATOM 2530 C CA . ASN A 1 315 ? 1.312 22.294 19.422 1.00 87.50 315 ASN A CA 1
ATOM 2531 C C . ASN A 1 315 ? 0.688 23.096 18.276 1.00 87.50 315 ASN A C 1
ATOM 2533 O O . ASN A 1 315 ? 1.264 24.089 17.847 1.00 87.50 315 ASN A O 1
ATOM 2537 N N . THR A 1 316 ? -0.475 22.671 17.781 1.00 87.75 316 THR A N 1
ATOM 2538 C CA . THR A 1 316 ? -1.151 23.317 16.645 1.00 87.75 316 THR A CA 1
ATOM 2539 C C . THR A 1 316 ? -2.025 24.490 17.099 1.00 87.75 316 THR A C 1
ATOM 2541 O O . THR A 1 316 ? -2.186 25.462 16.372 1.00 87.75 316 THR A O 1
ATOM 2544 N N . SER A 1 317 ? -2.592 24.423 18.307 1.00 81.94 317 SER A N 1
ATOM 2545 C CA . SER A 1 317 ? -3.469 25.455 18.868 1.00 81.94 317 SER A CA 1
ATOM 2546 C C . SER A 1 317 ? -2.728 26.525 19.673 1.00 81.94 317 SER A C 1
ATOM 2548 O O . SER A 1 317 ? -3.376 27.434 20.186 1.00 81.94 317 SER A O 1
ATOM 2550 N N . HIS A 1 318 ? -1.406 26.391 19.854 1.00 79.00 318 HIS A N 1
ATOM 2551 C CA . HIS A 1 318 ? -0.578 27.245 20.720 1.00 79.00 318 HIS A CA 1
ATOM 2552 C C . HIS A 1 318 ? -1.171 27.448 22.131 1.00 79.00 318 HIS A C 1
ATOM 2554 O O . HIS A 1 318 ? -1.044 28.511 22.733 1.00 79.00 318 HIS A O 1
ATOM 2560 N N . SER A 1 319 ? -1.860 26.432 22.664 1.00 79.75 319 SER A N 1
ATOM 2561 C CA . SER A 1 319 ? -2.566 26.499 23.948 1.00 79.75 319 SER A CA 1
ATOM 2562 C C . SER A 1 319 ? -2.483 25.156 24.665 1.00 79.75 319 SER A C 1
ATOM 2564 O O . SER A 1 319 ? -2.804 24.125 24.082 1.00 79.75 319 SER A O 1
ATOM 2566 N N . SER A 1 320 ? -2.108 25.169 25.946 1.00 84.25 320 SER A N 1
ATOM 2567 C CA . SER A 1 320 ? -2.059 24.000 26.843 1.00 84.25 320 SER A CA 1
ATOM 2568 C C . SER A 1 320 ? -3.422 23.598 27.425 1.00 84.25 320 SER A C 1
ATOM 2570 O O . SER A 1 320 ? -3.499 22.849 28.405 1.00 84.25 320 SER A O 1
ATOM 2572 N N . SER A 1 321 ? -4.506 24.114 26.851 1.00 89.94 321 SER A N 1
ATOM 2573 C CA . SER A 1 321 ? -5.856 23.940 27.370 1.00 89.94 321 SER A CA 1
ATOM 2574 C C . SER A 1 321 ? -6.571 22.722 26.779 1.00 89.94 321 SER A C 1
ATOM 2576 O O . SER A 1 321 ? -6.262 22.228 25.693 1.00 89.94 321 SER A O 1
ATOM 2578 N N . CYS A 1 322 ? -7.562 22.220 27.514 1.00 91.50 322 CYS A N 1
ATOM 2579 C CA . CYS A 1 322 ? -8.434 21.149 27.058 1.00 91.50 322 CYS A CA 1
ATOM 2580 C C . CYS A 1 322 ? -9.182 21.550 25.778 1.00 91.50 322 CYS A C 1
ATOM 2582 O O . CYS A 1 322 ? -9.884 22.563 25.809 1.00 91.50 322 CYS A O 1
ATOM 2584 N N . PRO A 1 323 ? -9.157 20.722 24.710 1.00 90.81 323 PRO A N 1
ATOM 2585 C CA . PRO A 1 323 ? -9.882 21.007 23.467 1.00 90.81 323 PRO A CA 1
ATOM 2586 C C . PRO A 1 323 ? -11.384 21.255 23.661 1.00 90.81 323 PRO A C 1
ATOM 2588 O O . PRO A 1 323 ? -12.003 21.956 22.870 1.00 90.81 323 PRO A O 1
ATOM 2591 N N . LEU A 1 324 ? -11.972 20.675 24.714 1.00 91.62 324 LEU A N 1
ATOM 2592 C CA . LEU A 1 324 ? -13.413 20.711 24.953 1.00 91.62 324 LEU A CA 1
ATOM 2593 C C . LEU A 1 324 ? -13.834 21.788 25.952 1.00 91.62 324 LEU A C 1
ATOM 2595 O O . LEU A 1 324 ? -14.762 22.540 25.684 1.00 91.62 324 LEU A O 1
ATOM 2599 N N . CYS A 1 325 ? -13.174 21.869 27.110 1.00 92.94 325 CYS A N 1
ATOM 2600 C CA . CYS A 1 325 ? -13.585 22.787 28.181 1.00 92.94 325 CYS A CA 1
ATOM 2601 C C . CYS A 1 325 ? -12.625 23.959 28.403 1.00 92.94 325 CYS A C 1
ATOM 2603 O O . CYS A 1 325 ? -12.852 24.752 29.311 1.00 92.94 325 CYS A O 1
ATOM 2605 N N . ARG A 1 326 ? -11.539 24.049 27.622 1.00 90.19 326 ARG A N 1
ATOM 2606 C CA . ARG A 1 326 ? -10.511 25.103 27.691 1.00 90.19 326 ARG A CA 1
ATOM 2607 C C . ARG A 1 326 ? -9.836 25.290 29.060 1.00 90.19 326 ARG A C 1
ATOM 2609 O O . ARG A 1 326 ? -9.125 26.266 29.258 1.00 90.19 326 ARG A O 1
ATOM 2616 N N . SER A 1 327 ? -10.010 24.358 29.997 1.00 89.12 327 SER A N 1
ATOM 2617 C CA . SER A 1 327 ? -9.262 24.341 31.264 1.00 89.12 327 SER A CA 1
ATOM 2618 C C . SER A 1 327 ? -7.841 23.831 31.047 1.00 89.12 327 SER A C 1
ATOM 2620 O O . SER A 1 327 ? -7.636 22.987 30.173 1.00 89.12 327 SER A O 1
ATOM 2622 N N . ASP A 1 328 ? -6.884 24.266 31.863 1.00 85.06 328 ASP A N 1
ATOM 2623 C CA . ASP A 1 328 ? -5.508 23.773 31.777 1.00 85.06 328 ASP A CA 1
ATOM 2624 C C . ASP A 1 328 ? -5.416 22.257 31.969 1.00 85.06 328 ASP A C 1
ATOM 2626 O O . ASP A 1 328 ? -5.996 21.674 32.890 1.00 85.06 328 ASP A O 1
ATOM 2630 N N . ILE A 1 329 ? -4.686 21.612 31.057 1.00 79.00 329 ILE A N 1
ATOM 2631 C CA . ILE A 1 329 ? -4.472 20.161 31.048 1.00 79.00 329 ILE A CA 1
ATOM 2632 C C . ILE A 1 329 ? -3.151 19.759 31.722 1.00 79.00 329 ILE A C 1
ATOM 2634 O O . ILE A 1 329 ? -3.001 18.600 32.105 1.00 79.00 329 ILE A O 1
ATOM 2638 N N . LEU A 1 330 ? -2.203 20.693 31.861 1.00 66.69 330 LEU A N 1
ATOM 2639 C CA . LEU A 1 330 ? -0.823 20.440 32.303 1.00 66.69 330 LEU A CA 1
ATOM 2640 C C . LEU A 1 330 ? -0.610 20.459 33.828 1.00 66.69 330 LEU A C 1
ATOM 2642 O O . LEU A 1 330 ? 0.534 20.493 34.278 1.00 66.69 330 LEU A O 1
ATOM 2646 N N . HIS A 1 331 ? -1.676 20.378 34.624 1.00 52.72 331 HIS A N 1
ATOM 2647 C CA . HIS A 1 331 ? -1.579 20.271 36.082 1.00 52.72 331 HIS A CA 1
ATOM 2648 C C . HIS A 1 331 ? -2.091 18.947 36.603 1.00 52.72 331 HIS A C 1
ATOM 2650 O O . HIS A 1 331 ? -3.135 18.455 36.112 1.00 52.72 331 HIS A O 1
#

Radius of gyration: 23.69 Å; Cα contacts (8 Å, |Δi|>4): 421; chains: 1; bounding box: 55×47×67 Å

InterPro domains:
  IPR001841 Zinc finger, RING-type [PF13639] (278-326)
  IPR001841 Zinc finger, RING-type [PS50089] (279-326)
  IPR013083 Zinc finger, RING/FYVE/PHD-type [G3DSA:3.30.40.10] (262-331)
  IPR039795 E3 ubiquitin-protein ligase listerin [PTHR12389] (8-328)
  IPR039804 Listerin, zinc finger, RING-type [cd16491] (278-326)
  IPR054477 E3 ubiquitin-protein ligase listerin, HEAT repeat region [PF22999] (6-175)
  IPR054478 E3 ubiquitin-protein ligase listerin, ubiquitin conjugating domain [PF23009] (188-270)

Solvent-accessible surface area (backbone atoms only — not comparable to full-atom values): 19000 Å² total; per-residue (Å²): 134,85,80,82,81,72,75,78,82,72,56,71,74,59,66,71,57,53,56,52,54,63,53,83,75,83,81,59,91,64,92,48,66,82,62,46,60,65,50,51,56,45,53,49,46,54,51,52,57,57,53,67,57,58,95,48,54,70,72,47,47,51,37,42,54,50,50,43,58,75,68,40,39,51,74,72,35,46,49,56,49,40,33,54,64,34,22,34,74,72,32,66,91,61,25,67,81,56,90,91,53,68,43,90,62,85,61,77,92,74,63,52,87,85,49,94,49,44,68,34,54,50,37,44,27,51,50,46,49,41,55,73,76,43,30,72,59,55,27,48,52,50,71,69,42,82,52,61,68,46,39,50,26,49,47,53,52,38,32,69,68,40,13,59,60,55,50,50,51,54,57,48,49,57,68,29,73,67,43,38,65,72,54,48,54,101,40,32,48,77,47,76,43,77,94,72,40,31,38,37,41,37,37,53,52,94,96,44,59,33,30,41,34,39,37,51,47,68,36,32,68,66,45,76,67,46,77,44,88,74,36,83,62,100,63,58,70,66,43,51,51,29,46,53,50,46,27,52,43,47,30,66,77,68,79,35,49,70,57,58,18,50,47,52,48,51,52,41,54,53,40,46,78,72,67,55,68,37,10,77,83,64,44,32,43,54,37,89,88,76,67,44,60,28,75,48,59,39,86,84,82,58,52,25,22,32,67,68,61,51,51,52,46,30,69,74,65,79,39,68,42,35,94,85,76,62,46,75,56,88,117

Organism: Moniliophthora roreri (NCBI:txid221103)